Protein AF-A0A1X7VHB7-F1 (afdb_monomer)

Solvent-accessible surface area (backbone atoms only — not comparable to full-atom values): 12755 Å² total; per-residue (Å²): 140,82,90,78,84,86,80,82,77,80,79,81,83,79,81,75,53,71,68,60,52,54,50,51,50,56,49,50,51,41,69,74,68,49,57,82,50,95,79,42,50,54,72,82,49,53,70,67,54,51,54,54,52,24,52,58,45,64,71,40,57,69,51,58,44,46,35,52,52,49,51,54,45,56,76,37,40,55,71,82,67,79,70,95,62,84,94,66,83,86,70,80,76,90,59,88,54,68,51,48,67,56,97,88,39,75,40,50,70,56,40,51,30,62,44,62,75,40,55,73,69,58,48,55,51,51,55,51,42,35,75,76,60,42,84,56,54,82,76,61,94,60,64,97,51,82,59,95,82,56,76,49,73,66,53,51,51,52,51,51,50,47,52,51,54,48,38,69,77,59,27,47,64,64,96,67,89,57,92,91,55,95,68,56,91,85,43,60,45,66,83,67,100,70,55,87,89,80,111

Secondary structure (DSSP, 8-state):
--PPP------------HHHHHHHHHHHHHHHH---STT-GGGGS-HHHHHHHHHHHHHS-HHHHHHHHHHHHHHTB---------SS------S--BPPEETTEE--HHHHHHHTT--HHHHHHHHHHHHHHTTPPPPPTTTTPPPTTPPPHHHHHHHHHHHHHHHHHHPEEPSSPPTT-TT-TT-EEPP-SS-TT--

Mean predicted aligned error: 14.61 Å

Structure (mmCIF, N/CA/C/O backbone):
data_AF-A0A1X7VHB7-F1
#
_entry.id   AF-A0A1X7VHB7-F1
#
loop_
_atom_site.group_PDB
_atom_site.id
_atom_site.type_symbol
_atom_site.label_atom_id
_atom_site.label_alt_id
_atom_site.label_comp_id
_atom_site.label_asym_id
_atom_site.label_entity_id
_atom_site.label_seq_id
_atom_site.pdbx_PDB_ins_code
_atom_site.Cartn_x
_atom_site.Cartn_y
_atom_site.Cartn_z
_atom_site.occupancy
_atom_site.B_iso_or_equiv
_atom_site.auth_seq_id
_atom_site.auth_comp_id
_atom_site.auth_asym_id
_atom_site.auth_atom_id
_atom_site.pdbx_PDB_model_num
ATOM 1 N N . MET A 1 1 ? 13.361 52.511 30.797 1.00 44.22 1 MET A N 1
ATOM 2 C CA . MET A 1 1 ? 13.136 51.380 29.879 1.00 44.22 1 MET A CA 1
ATOM 3 C C . MET A 1 1 ? 14.488 50.801 29.509 1.00 44.22 1 MET A C 1
ATOM 5 O O . MET A 1 1 ? 15.273 51.541 28.930 1.00 44.22 1 MET A O 1
ATOM 9 N N . PRO A 1 2 ? 14.790 49.555 29.888 1.00 44.31 2 PRO A N 1
ATOM 10 C CA . PRO A 1 2 ? 15.766 48.748 29.172 1.00 44.31 2 PRO A CA 1
ATOM 11 C C . PRO A 1 2 ? 15.083 47.536 28.521 1.00 44.31 2 PRO A C 1
ATOM 13 O O . PRO A 1 2 ? 14.239 46.881 29.134 1.00 44.31 2 PRO A O 1
ATOM 16 N N . ASP A 1 3 ? 15.445 47.285 27.266 1.00 42.97 3 ASP A N 1
ATOM 17 C CA . ASP A 1 3 ? 14.932 46.207 26.425 1.00 42.97 3 ASP A CA 1
ATOM 18 C C . ASP A 1 3 ? 15.304 44.823 26.975 1.00 42.97 3 ASP A C 1
ATOM 20 O O . ASP A 1 3 ? 16.462 44.545 27.295 1.00 42.97 3 ASP A O 1
ATOM 24 N N . ALA A 1 4 ? 14.307 43.942 27.069 1.00 40.56 4 ALA A N 1
ATOM 25 C CA . ALA A 1 4 ? 14.496 42.533 27.393 1.00 40.56 4 ALA A CA 1
ATOM 26 C C . ALA A 1 4 ? 14.807 41.740 26.107 1.00 40.56 4 ALA A C 1
ATOM 28 O O . ALA A 1 4 ? 14.111 41.921 25.104 1.00 40.56 4 ALA A O 1
ATOM 29 N N . PRO A 1 5 ? 15.810 40.844 26.103 1.00 41.91 5 PRO A N 1
ATOM 30 C CA . PRO A 1 5 ? 16.146 40.067 24.920 1.00 41.91 5 PRO A CA 1
ATOM 31 C C . PRO A 1 5 ? 15.099 38.972 24.684 1.00 41.91 5 PRO A C 1
ATOM 33 O O . PRO A 1 5 ? 14.760 38.203 25.585 1.00 41.91 5 PRO A O 1
ATOM 36 N N . ALA A 1 6 ? 14.599 38.898 23.451 1.00 43.62 6 ALA A N 1
ATOM 37 C CA . ALA A 1 6 ? 13.697 37.849 23.000 1.00 43.62 6 ALA A CA 1
ATOM 38 C C . ALA A 1 6 ? 14.422 36.493 22.994 1.00 43.62 6 ALA A C 1
ATOM 40 O O . ALA A 1 6 ? 15.363 36.275 22.231 1.00 43.62 6 ALA A O 1
ATOM 41 N N . THR A 1 7 ? 13.975 35.568 23.840 1.00 39.88 7 THR A N 1
ATOM 42 C CA . THR A 1 7 ? 14.394 34.168 23.806 1.00 39.88 7 THR A CA 1
ATOM 43 C C . THR A 1 7 ? 13.624 33.431 22.714 1.00 39.88 7 THR A C 1
ATOM 45 O O . THR A 1 7 ? 12.457 33.073 22.862 1.00 39.88 7 THR A O 1
ATOM 48 N N . SER A 1 8 ? 14.297 33.186 21.594 1.00 40.53 8 SER A N 1
ATOM 49 C CA . SER A 1 8 ? 13.828 32.311 20.520 1.00 40.53 8 SER A CA 1
ATOM 50 C C . SER A 1 8 ? 13.862 30.859 21.001 1.00 40.53 8 SER A C 1
ATOM 52 O O . SER A 1 8 ? 14.893 30.194 20.939 1.00 40.53 8 SER A O 1
ATOM 54 N N . THR A 1 9 ? 12.746 30.348 21.518 1.00 35.84 9 THR A N 1
ATOM 55 C CA . THR A 1 9 ? 12.600 28.916 21.795 1.00 35.84 9 THR A CA 1
ATOM 56 C C . THR A 1 9 ? 12.348 28.186 20.478 1.00 35.84 9 THR A C 1
ATOM 58 O O . THR A 1 9 ? 11.224 28.135 19.982 1.00 35.84 9 THR A O 1
ATOM 61 N N . THR A 1 10 ? 13.401 27.618 19.894 1.00 36.84 10 THR A N 1
ATOM 62 C CA . THR A 1 10 ? 13.282 26.593 18.855 1.00 36.84 10 THR A CA 1
ATOM 63 C C . THR A 1 10 ? 12.663 25.346 19.479 1.00 36.84 10 THR A C 1
ATOM 65 O O . THR A 1 10 ? 13.333 24.577 20.164 1.00 36.84 10 THR A O 1
ATOM 68 N N . HIS A 1 11 ? 11.364 25.159 19.268 1.00 34.72 11 HIS A N 1
ATOM 69 C CA . HIS A 1 11 ? 10.690 23.888 19.500 1.00 34.72 11 HIS A CA 1
ATOM 70 C C . HIS A 1 11 ? 11.119 22.915 18.389 1.00 34.72 11 HIS A C 1
ATOM 72 O O . HIS A 1 11 ? 10.519 22.890 17.318 1.00 34.72 11 HIS A O 1
ATOM 78 N N . SER A 1 12 ? 12.176 22.131 18.619 1.00 42.84 12 SER A N 1
ATOM 79 C CA . SER A 1 12 ? 12.483 20.947 17.808 1.00 42.84 12 SER A CA 1
ATOM 80 C C . SER A 1 12 ? 11.501 19.841 18.195 1.00 42.84 12 SER A C 1
ATOM 82 O O . SER A 1 12 ? 11.731 19.077 19.131 1.00 42.84 12 SER A O 1
ATOM 84 N N . GLY A 1 13 ? 10.340 19.837 17.547 1.00 46.94 13 GLY A N 1
ATOM 85 C CA . GLY A 1 13 ? 9.327 18.797 17.693 1.00 46.94 13 GLY A CA 1
ATOM 86 C C . GLY A 1 13 ? 9.579 17.644 16.731 1.00 46.94 13 GLY A C 1
ATOM 87 O O . GLY A 1 13 ? 8.733 17.398 15.883 1.00 46.94 13 GLY A O 1
ATOM 88 N N . ASP A 1 14 ? 10.715 16.960 16.861 1.00 50.62 14 ASP A N 1
ATOM 89 C CA . ASP A 1 14 ? 11.047 15.784 16.048 1.00 50.62 14 ASP A CA 1
ATOM 90 C C . ASP A 1 14 ? 10.924 14.510 16.889 1.00 50.62 14 ASP A C 1
ATOM 92 O O . ASP A 1 14 ? 11.894 13.793 17.119 1.00 50.62 14 ASP A O 1
ATOM 96 N N . ASP A 1 15 ? 9.716 14.231 17.380 1.00 50.22 15 ASP A N 1
ATOM 97 C CA . ASP A 1 15 ? 9.395 12.903 17.911 1.00 50.22 15 ASP A CA 1
ATOM 98 C C . ASP A 1 15 ? 8.721 12.099 16.791 1.00 50.22 15 ASP A C 1
ATOM 100 O O . ASP A 1 15 ? 7.494 12.049 16.653 1.00 50.22 15 ASP A O 1
ATOM 104 N N . MET A 1 16 ? 9.557 11.569 15.895 1.00 60.25 16 MET A N 1
ATOM 105 C CA . MET A 1 16 ? 9.130 10.717 14.784 1.00 60.25 16 MET A CA 1
ATOM 106 C C . MET A 1 16 ? 8.484 9.443 15.339 1.00 60.25 16 MET A C 1
ATOM 108 O O . MET A 1 16 ? 9.043 8.769 16.207 1.00 60.25 16 MET A O 1
ATOM 112 N N . ARG A 1 17 ? 7.299 9.073 14.838 1.00 74.94 17 ARG A N 1
ATOM 113 C CA . ARG A 1 17 ? 6.594 7.877 15.326 1.00 74.94 17 ARG A CA 1
ATOM 114 C C . ARG A 1 17 ? 7.427 6.631 15.014 1.00 74.94 17 ARG A C 1
ATOM 116 O O . ARG A 1 17 ? 8.063 6.543 13.970 1.00 74.94 17 ARG A O 1
ATOM 123 N N . LYS A 1 18 ? 7.368 5.615 15.882 1.00 74.44 18 LYS A N 1
ATOM 124 C CA . LYS A 1 18 ? 8.126 4.353 15.724 1.00 74.44 18 LYS A CA 1
ATOM 125 C C . LYS A 1 18 ? 7.927 3.672 14.363 1.00 74.44 18 LYS A C 1
ATOM 127 O O . LYS A 1 18 ? 8.853 3.060 13.845 1.00 74.44 18 LYS A O 1
ATOM 132 N N . GLU A 1 19 ? 6.728 3.787 13.799 1.00 71.25 19 GLU A N 1
ATOM 133 C CA . GLU A 1 19 ? 6.391 3.262 12.470 1.00 71.25 19 GLU A CA 1
ATOM 134 C C . GLU A 1 19 ? 7.166 3.983 11.357 1.00 71.25 19 GLU A C 1
ATOM 136 O O . GLU A 1 19 ? 7.653 3.333 10.435 1.00 71.25 19 GLU A O 1
ATOM 141 N N . ASP A 1 20 ? 7.339 5.302 11.484 1.00 76.12 20 ASP A N 1
ATOM 142 C CA . ASP A 1 20 ? 8.068 6.130 10.520 1.00 76.12 20 ASP A CA 1
ATOM 143 C C . ASP A 1 20 ? 9.577 5.787 10.550 1.00 76.12 20 ASP A C 1
ATOM 145 O O . ASP A 1 20 ? 10.219 5.695 9.504 1.00 76.12 20 ASP A O 1
ATOM 149 N N . LEU A 1 21 ? 10.128 5.491 11.736 1.00 80.56 21 LEU A N 1
ATOM 150 C CA . LEU A 1 21 ? 11.521 5.046 11.908 1.00 80.56 21 LEU A CA 1
ATOM 151 C C . LEU A 1 21 ? 11.781 3.661 11.299 1.00 80.56 21 LEU A C 1
ATOM 153 O O . LEU A 1 21 ? 12.774 3.460 10.600 1.00 80.56 21 LEU A O 1
ATOM 157 N N . GLN A 1 22 ? 10.884 2.701 11.547 1.00 83.38 22 GLN A N 1
ATOM 158 C CA . GLN A 1 22 ? 11.008 1.345 11.005 1.00 83.38 22 GLN A CA 1
ATOM 159 C C . GLN A 1 22 ? 10.945 1.343 9.471 1.00 83.38 22 GLN A C 1
ATOM 161 O O . GLN A 1 22 ? 11.658 0.593 8.803 1.00 83.38 22 GLN A O 1
ATOM 166 N N . GLU A 1 23 ? 10.093 2.192 8.908 1.00 81.88 23 GLU A N 1
ATOM 167 C CA . GLU A 1 23 ? 9.954 2.363 7.469 1.00 81.88 23 GLU A CA 1
ATOM 168 C C . GLU A 1 23 ? 11.217 2.961 6.830 1.00 81.88 23 GLU A C 1
ATOM 170 O O . GLU A 1 23 ? 11.671 2.495 5.779 1.00 81.88 23 GLU A O 1
ATOM 175 N N . GLU A 1 24 ? 11.812 3.970 7.468 1.00 84.81 24 GLU A N 1
ATOM 176 C CA . GLU A 1 24 ? 13.063 4.562 7.001 1.00 84.81 24 GLU A CA 1
ATOM 177 C C . GLU A 1 24 ? 14.226 3.563 7.053 1.00 84.81 24 GLU A C 1
ATOM 179 O O . GLU A 1 24 ? 15.030 3.502 6.116 1.00 84.81 24 GLU A O 1
ATOM 184 N N . GLU A 1 25 ? 14.286 2.721 8.084 1.00 88.75 25 GLU A N 1
ATOM 185 C CA . GLU A 1 25 ? 15.272 1.643 8.183 1.00 88.75 25 GLU A CA 1
ATOM 186 C C . GLU A 1 25 ? 15.094 0.605 7.057 1.00 88.75 25 GLU A C 1
ATOM 188 O O . GLU A 1 25 ? 16.059 0.221 6.391 1.00 88.75 25 GLU A O 1
ATOM 193 N N . GLU A 1 26 ? 13.857 0.182 6.785 1.00 87.50 26 GLU A N 1
ATOM 194 C CA . GLU A 1 26 ? 13.522 -0.746 5.695 1.00 87.50 26 GLU A CA 1
ATOM 195 C C . GLU A 1 26 ? 13.894 -0.198 4.310 1.00 87.50 26 GLU A C 1
ATOM 197 O O . GLU A 1 26 ? 14.339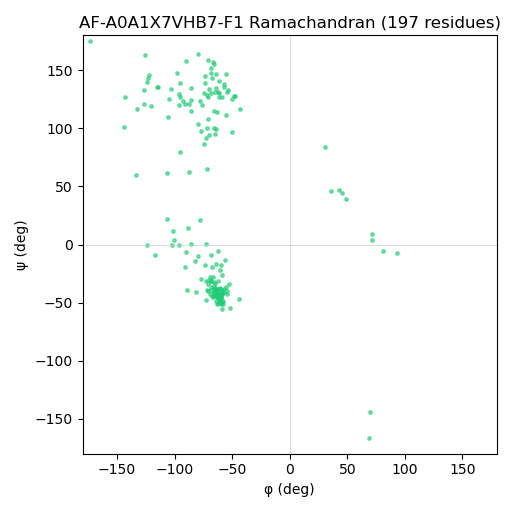 -0.953 3.436 1.00 87.50 26 GLU A O 1
ATOM 202 N N . LEU A 1 27 ? 13.702 1.104 4.088 1.00 90.00 27 LEU A N 1
ATOM 203 C CA . LEU A 1 27 ? 14.107 1.767 2.851 1.00 90.00 27 LEU A CA 1
ATOM 204 C C . LEU A 1 27 ? 15.622 1.914 2.755 1.00 90.00 27 LEU A C 1
ATOM 206 O O . LEU A 1 27 ? 16.173 1.680 1.683 1.00 90.00 27 LEU A O 1
ATOM 210 N N . SER A 1 28 ? 16.296 2.230 3.859 1.00 91.25 28 SER A N 1
ATOM 211 C CA . SER A 1 28 ? 17.757 2.337 3.901 1.00 91.25 28 SER A CA 1
ATOM 212 C C . SER A 1 28 ? 18.410 1.002 3.544 1.00 91.25 28 SER A C 1
ATOM 214 O O . SER A 1 28 ? 19.218 0.943 2.619 1.00 91.25 28 SER A O 1
ATOM 216 N N . LYS A 1 29 ? 17.939 -0.103 4.139 1.00 91.06 29 LYS A N 1
ATOM 217 C CA . LYS A 1 29 ? 18.379 -1.460 3.773 1.00 91.06 29 LYS A CA 1
ATOM 218 C C . LYS A 1 29 ? 18.125 -1.769 2.300 1.00 91.06 29 LYS A C 1
ATOM 220 O O . LYS A 1 29 ? 18.975 -2.371 1.646 1.00 91.06 29 LYS A O 1
ATOM 225 N N . PHE A 1 30 ? 16.974 -1.364 1.761 1.00 92.38 30 PHE A N 1
ATOM 226 C CA . PHE A 1 30 ? 16.664 -1.555 0.343 1.00 92.38 30 PHE A CA 1
ATOM 227 C C . PHE A 1 30 ? 17.591 -0.747 -0.574 1.00 92.38 30 PHE A C 1
ATOM 229 O O . PHE A 1 30 ? 17.968 -1.241 -1.631 1.00 92.38 30 PHE A O 1
ATOM 236 N N . PHE A 1 31 ? 17.987 0.462 -0.181 1.00 93.00 31 PHE A N 1
ATOM 237 C CA . PHE A 1 31 ? 18.925 1.277 -0.949 1.00 93.00 31 PHE A CA 1
ATOM 238 C C . PHE A 1 31 ? 20.354 0.733 -0.918 1.00 93.00 31 PHE A C 1
ATOM 240 O O . PHE A 1 31 ? 21.049 0.836 -1.926 1.00 93.00 31 PHE A O 1
ATOM 247 N N . GLU A 1 32 ? 20.765 0.126 0.194 1.00 91.81 32 GLU A N 1
ATOM 248 C CA . GLU A 1 32 ? 22.079 -0.506 0.350 1.00 91.81 32 GLU A CA 1
ATOM 249 C C . GLU A 1 32 ? 22.197 -1.823 -0.427 1.00 91.81 32 GLU A C 1
ATOM 251 O O . GLU A 1 32 ? 23.168 -2.043 -1.146 1.00 91.81 32 GLU A O 1
ATOM 256 N N . HIS A 1 33 ? 21.204 -2.706 -0.292 1.00 90.31 33 HIS A N 1
ATOM 257 C CA . HIS A 1 33 ? 21.249 -4.062 -0.857 1.00 90.31 33 HIS A CA 1
ATOM 258 C C . HIS A 1 33 ? 20.649 -4.135 -2.265 1.00 90.31 33 HIS A C 1
ATOM 260 O O . HIS A 1 33 ? 20.882 -5.087 -3.014 1.00 90.31 33 HIS A O 1
ATOM 266 N N . GLY A 1 34 ? 19.842 -3.140 -2.621 1.00 91.06 34 GLY A N 1
ATOM 267 C CA . GLY A 1 34 ? 19.116 -3.083 -3.871 1.00 91.06 34 GLY A CA 1
ATOM 268 C C . GLY A 1 34 ? 17.996 -4.111 -3.997 1.00 91.06 34 GLY A C 1
ATOM 269 O O . GLY A 1 34 ? 17.536 -4.748 -3.048 1.00 91.06 34 GLY A O 1
ATOM 270 N N . CYS A 1 35 ? 17.517 -4.260 -5.230 1.00 92.25 35 CYS A N 1
ATOM 271 C CA . CYS A 1 35 ? 16.370 -5.111 -5.550 1.00 92.25 35 CYS A CA 1
ATOM 272 C C . CYS A 1 35 ? 16.721 -6.566 -5.902 1.00 92.25 35 CYS A C 1
ATOM 274 O O . CYS A 1 35 ? 15.812 -7.378 -6.092 1.00 92.25 35 CYS A O 1
ATOM 276 N N . GLY A 1 36 ? 18.014 -6.891 -6.014 1.00 89.94 36 GLY A N 1
ATOM 277 C CA . GLY A 1 36 ? 18.515 -8.243 -6.283 1.00 89.94 36 GLY A CA 1
ATOM 278 C C . GLY A 1 36 ? 18.273 -8.784 -7.699 1.00 89.94 36 GLY A C 1
ATOM 279 O O . GLY A 1 36 ? 18.489 -9.971 -7.928 1.00 89.94 36 GLY A O 1
ATOM 280 N N . CYS A 1 37 ? 17.810 -7.966 -8.655 1.00 92.69 37 CYS A N 1
ATOM 281 C CA . CYS A 1 37 ? 17.738 -8.370 -10.065 1.00 92.69 37 CYS A CA 1
ATOM 282 C C . CYS A 1 37 ? 19.027 -8.015 -10.826 1.00 92.69 37 CYS A C 1
ATOM 284 O O . CYS A 1 37 ? 19.745 -7.101 -10.425 1.00 92.69 37 CYS A O 1
ATOM 286 N N . SER A 1 38 ? 19.287 -8.705 -11.944 1.00 90.25 38 SER A N 1
ATOM 287 C CA . SER A 1 38 ? 20.476 -8.499 -12.794 1.00 90.25 38 SER A CA 1
ATOM 288 C C . SER A 1 38 ? 20.640 -7.055 -13.258 1.00 90.25 38 SER A C 1
ATOM 290 O O . SER A 1 38 ? 21.743 -6.523 -13.269 1.00 90.25 38 SER A O 1
ATOM 292 N N . ASP A 1 39 ? 19.524 -6.421 -13.608 1.00 89.94 39 ASP A N 1
ATOM 293 C CA . ASP A 1 39 ? 19.513 -5.097 -14.236 1.00 89.94 39 ASP A CA 1
ATOM 294 C C . ASP A 1 39 ? 19.552 -3.966 -13.204 1.00 89.94 39 ASP A C 1
ATOM 296 O O . ASP A 1 39 ? 19.452 -2.795 -13.556 1.00 89.94 39 ASP A O 1
ATOM 300 N N . ASN A 1 40 ? 19.601 -4.323 -11.918 1.00 91.00 40 ASN A N 1
ATOM 301 C CA . ASN A 1 40 ? 19.500 -3.410 -10.794 1.00 91.00 40 ASN A CA 1
ATOM 302 C C . ASN A 1 40 ? 18.401 -2.339 -10.962 1.00 91.00 40 ASN A C 1
ATOM 304 O O . ASN A 1 40 ? 18.615 -1.148 -10.747 1.00 91.00 40 ASN A O 1
ATOM 308 N N . CYS A 1 41 ? 17.203 -2.763 -11.375 1.00 94.31 41 CYS A N 1
ATOM 309 C CA . CYS A 1 41 ? 16.176 -1.873 -11.927 1.00 94.31 41 CYS A CA 1
ATOM 310 C C . CYS A 1 41 ? 15.688 -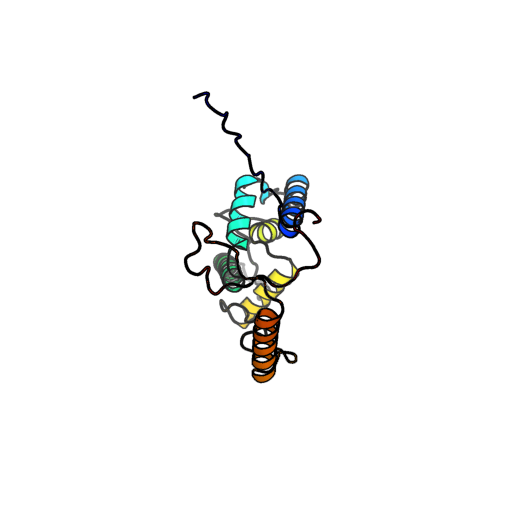0.752 -10.990 1.00 94.31 41 CYS A C 1
ATOM 312 O O . CYS A 1 41 ? 15.087 0.207 -11.465 1.00 94.31 41 CYS A O 1
ATOM 314 N N . TYR A 1 42 ? 15.913 -0.847 -9.673 1.00 92.62 42 TYR A N 1
ATOM 315 C CA . TYR A 1 42 ? 15.567 0.242 -8.752 1.00 92.62 42 TYR A CA 1
ATOM 316 C C . TYR A 1 42 ? 16.460 1.476 -8.948 1.00 92.62 42 TYR A C 1
ATOM 318 O O . TYR A 1 42 ? 15.990 2.587 -8.729 1.00 92.62 42 TYR A O 1
ATOM 326 N N . ALA A 1 43 ? 17.700 1.290 -9.415 1.00 93.94 43 ALA A N 1
ATOM 327 C CA . ALA A 1 43 ? 18.660 2.366 -9.654 1.00 93.94 43 ALA A CA 1
ATOM 328 C C . ALA A 1 43 ? 18.262 3.287 -10.821 1.00 93.94 43 ALA A C 1
ATOM 330 O O . ALA A 1 43 ? 18.856 4.345 -11.002 1.00 93.94 43 ALA A O 1
ATOM 331 N N . LEU A 1 44 ? 17.227 2.918 -11.588 1.00 94.56 44 LEU A N 1
ATOM 332 C CA . LEU A 1 44 ? 16.588 3.804 -12.566 1.00 94.56 44 LEU A CA 1
ATOM 333 C C . LEU A 1 44 ? 15.919 5.021 -11.908 1.00 94.56 44 LEU A C 1
ATOM 335 O O . LEU A 1 44 ? 15.603 5.990 -12.593 1.00 94.56 44 LEU A O 1
ATOM 339 N N . PHE A 1 45 ? 15.691 4.978 -10.594 1.00 95.25 45 PHE A N 1
ATOM 340 C CA . PHE A 1 45 ? 15.017 6.026 -9.842 1.00 95.25 45 PHE A CA 1
ATOM 341 C C . PHE A 1 45 ? 15.907 6.540 -8.709 1.00 95.25 45 PHE A C 1
ATOM 343 O O . PHE A 1 45 ? 16.601 5.769 -8.046 1.00 95.25 45 PHE A O 1
ATOM 350 N N . SER A 1 46 ? 15.860 7.847 -8.440 1.00 95.19 46 SER A N 1
ATOM 351 C CA . SER A 1 46 ? 16.595 8.421 -7.312 1.00 95.19 46 SER A CA 1
ATOM 352 C C . SER A 1 46 ? 16.002 7.972 -5.972 1.00 95.19 46 SER A C 1
ATOM 354 O O . SER A 1 46 ? 14.797 7.737 -5.849 1.00 95.19 46 SER A O 1
ATOM 356 N N . HIS A 1 47 ? 16.834 7.913 -4.927 1.00 94.62 47 HIS A N 1
ATOM 357 C CA . HIS A 1 47 ? 16.363 7.584 -3.575 1.00 94.62 47 HIS A CA 1
ATOM 358 C C . HIS A 1 47 ? 15.297 8.577 -3.092 1.00 94.62 47 HIS A C 1
ATOM 360 O O . HIS A 1 47 ? 14.309 8.169 -2.485 1.00 94.62 47 HIS A O 1
ATOM 366 N N . SER A 1 48 ? 15.463 9.869 -3.406 1.00 94.06 48 SER A N 1
ATOM 367 C CA . SER A 1 48 ? 14.475 10.905 -3.089 1.00 94.06 48 SER A CA 1
ATOM 368 C C . SER A 1 48 ? 13.137 10.640 -3.772 1.00 94.06 48 SER A C 1
ATOM 370 O O . SER A 1 48 ? 12.107 10.670 -3.107 1.00 94.06 48 SER A O 1
ATOM 372 N N . TYR A 1 49 ? 13.146 10.292 -5.062 1.00 95.81 49 TYR A N 1
ATOM 373 C CA . TYR A 1 49 ? 11.931 9.951 -5.794 1.00 95.81 49 TYR A CA 1
ATOM 374 C C . TYR A 1 49 ? 11.225 8.738 -5.184 1.00 95.81 49 TYR A C 1
ATOM 376 O O . TYR A 1 49 ? 10.017 8.782 -4.969 1.00 95.81 49 TYR A O 1
ATOM 384 N N . ILE A 1 50 ? 11.971 7.671 -4.876 1.00 94.50 50 ILE A N 1
ATOM 385 C CA . ILE A 1 50 ? 11.405 6.460 -4.267 1.00 94.50 50 ILE A CA 1
ATOM 386 C C . ILE A 1 50 ? 10.756 6.796 -2.920 1.00 94.50 50 ILE A C 1
ATOM 388 O O . ILE A 1 50 ? 9.631 6.363 -2.679 1.00 94.50 50 ILE A O 1
ATOM 392 N N . LYS A 1 51 ? 11.432 7.585 -2.068 1.00 93.25 51 LYS A N 1
ATOM 393 C CA . LYS A 1 51 ? 10.887 8.036 -0.778 1.00 93.25 51 LYS A CA 1
ATOM 394 C C . LYS A 1 51 ? 9.586 8.821 -0.978 1.00 93.25 51 LYS A C 1
ATOM 396 O O . LYS A 1 51 ? 8.561 8.428 -0.432 1.00 93.25 51 LYS A O 1
ATOM 401 N N . THR A 1 52 ? 9.601 9.874 -1.799 1.00 94.62 52 THR A N 1
ATOM 402 C CA . THR A 1 52 ? 8.424 10.725 -2.042 1.00 94.62 52 THR A CA 1
ATOM 403 C C . THR A 1 52 ? 7.256 9.934 -2.623 1.00 94.62 52 THR A C 1
ATOM 405 O O . THR A 1 52 ? 6.171 9.946 -2.052 1.00 94.62 52 THR A O 1
ATOM 408 N N . TYR A 1 53 ? 7.487 9.170 -3.695 1.00 95.19 53 TYR A N 1
ATOM 409 C CA . TYR A 1 53 ? 6.440 8.368 -4.327 1.00 95.19 53 TYR A CA 1
ATOM 410 C C . TYR A 1 53 ? 5.815 7.374 -3.345 1.00 95.19 53 TYR A C 1
ATOM 412 O O . TYR A 1 53 ? 4.601 7.180 -3.318 1.00 95.19 53 TYR A O 1
ATOM 420 N N . ARG A 1 54 ? 6.640 6.735 -2.513 1.00 93.81 54 ARG A N 1
ATOM 421 C CA . ARG A 1 54 ? 6.153 5.768 -1.535 1.00 93.81 54 ARG A CA 1
ATOM 422 C C . ARG A 1 54 ? 5.323 6.430 -0.434 1.00 93.81 54 ARG A C 1
ATOM 424 O O . ARG A 1 54 ? 4.294 5.862 -0.069 1.00 93.81 54 ARG A O 1
ATOM 431 N N . PHE A 1 55 ? 5.709 7.618 0.035 1.00 92.50 55 PHE A N 1
ATOM 432 C CA . PHE A 1 55 ? 4.890 8.401 0.965 1.00 92.50 55 PHE A CA 1
ATOM 433 C C . PHE A 1 55 ? 3.537 8.769 0.355 1.00 92.50 55 PHE A C 1
ATOM 435 O O . PHE A 1 55 ? 2.511 8.574 1.006 1.00 92.50 55 PHE A O 1
ATOM 442 N N . ASP A 1 56 ? 3.513 9.197 -0.910 1.00 94.19 56 ASP A N 1
ATOM 443 C CA . ASP A 1 56 ? 2.264 9.494 -1.619 1.00 94.19 56 ASP A CA 1
ATOM 444 C C . ASP A 1 56 ? 1.356 8.258 -1.679 1.00 94.19 56 ASP A C 1
ATOM 446 O O . ASP A 1 56 ? 0.155 8.339 -1.419 1.00 94.19 56 ASP A O 1
ATOM 450 N N . ILE A 1 57 ? 1.930 7.084 -1.959 1.00 94.44 57 ILE A N 1
ATOM 451 C CA . ILE A 1 57 ? 1.200 5.812 -1.974 1.00 94.44 57 ILE A CA 1
ATOM 452 C C . ILE A 1 57 ? 0.674 5.432 -0.582 1.00 94.44 57 ILE A C 1
ATOM 454 O O . ILE A 1 57 ? -0.443 4.927 -0.471 1.00 94.44 57 ILE A O 1
ATOM 458 N N . GLN A 1 58 ? 1.453 5.642 0.478 1.00 92.00 58 GLN A N 1
ATOM 459 C CA . GLN A 1 58 ? 1.037 5.341 1.853 1.00 92.00 58 GLN A CA 1
ATOM 460 C C . GLN A 1 58 ? -0.037 6.292 2.371 1.00 92.00 58 GLN A C 1
ATOM 462 O O . GLN A 1 58 ? -0.879 5.877 3.167 1.00 92.00 58 GLN A O 1
ATOM 467 N N . ALA A 1 59 ? -0.039 7.538 1.898 1.00 92.56 59 ALA A N 1
ATOM 468 C CA . ALA A 1 59 ? -1.079 8.509 2.206 1.00 92.56 59 ALA A CA 1
ATOM 469 C C . ALA A 1 59 ? -2.437 8.135 1.581 1.00 92.56 59 ALA A C 1
ATOM 471 O O . ALA A 1 59 ? -3.481 8.604 2.041 1.00 92.56 59 ALA A O 1
ATOM 472 N N . MET A 1 60 ? -2.458 7.274 0.555 1.00 93.25 60 MET A N 1
ATOM 473 C CA . MET A 1 60 ? -3.704 6.802 -0.045 1.00 93.25 60 MET A CA 1
ATOM 474 C C . MET A 1 60 ? -4.497 5.918 0.918 1.00 93.25 60 MET A C 1
ATOM 476 O O . MET A 1 60 ? -3.967 5.047 1.612 1.00 93.25 60 MET A O 1
ATOM 480 N N . ALA A 1 61 ? -5.825 6.045 0.868 1.00 92.00 61 ALA A N 1
ATOM 481 C CA . ALA A 1 61 ? -6.696 5.059 1.488 1.00 92.00 61 ALA A CA 1
ATOM 482 C C . ALA A 1 61 ? -6.401 3.664 0.905 1.00 92.00 61 ALA A C 1
ATOM 484 O O . ALA A 1 61 ? -6.307 3.493 -0.312 1.00 92.00 61 ALA A O 1
ATOM 485 N N . LYS A 1 62 ? -6.318 2.643 1.768 1.00 90.88 62 LYS A N 1
ATOM 486 C CA . LYS A 1 62 ? -6.037 1.249 1.374 1.00 90.88 62 LYS A CA 1
ATOM 487 C C . LYS A 1 62 ? -6.808 0.762 0.131 1.00 90.88 62 LYS A C 1
ATOM 489 O O . LYS A 1 62 ? -6.151 0.200 -0.743 1.00 90.88 62 LYS A O 1
ATOM 494 N N . PRO A 1 63 ? -8.137 0.965 -0.013 1.00 92.44 63 PRO A N 1
ATOM 495 C CA . PRO A 1 63 ? -8.850 0.532 -1.220 1.00 92.44 63 PRO A CA 1
ATOM 496 C C . PRO A 1 63 ? -8.399 1.266 -2.493 1.00 92.44 63 PRO A C 1
ATOM 498 O O . PRO A 1 63 ? -8.335 0.651 -3.552 1.00 92.44 63 PRO A O 1
ATOM 501 N N . VAL A 1 64 ? -8.029 2.547 -2.397 1.00 94.12 64 VAL A N 1
ATOM 502 C CA . VAL A 1 64 ? -7.518 3.337 -3.532 1.00 94.12 64 VAL A CA 1
ATOM 503 C C . VAL A 1 64 ? -6.154 2.811 -3.974 1.00 94.12 64 VAL A C 1
ATOM 505 O O . VAL A 1 64 ? -5.934 2.586 -5.161 1.00 94.12 64 VAL A O 1
ATOM 508 N N . GLN A 1 65 ? -5.269 2.521 -3.019 1.00 94.50 65 GLN A N 1
ATOM 509 C CA . GLN A 1 65 ? -3.973 1.902 -3.297 1.00 94.50 65 GLN A CA 1
ATOM 510 C C . GLN A 1 65 ? -4.126 0.540 -3.996 1.00 94.50 65 GLN A C 1
ATOM 512 O O . GLN A 1 65 ? -3.375 0.228 -4.919 1.00 94.50 65 GLN A O 1
ATOM 517 N N . GLU A 1 66 ? -5.098 -0.281 -3.584 1.00 94.44 66 GLU A N 1
ATOM 518 C CA . GLU A 1 66 ? -5.374 -1.561 -4.249 1.00 94.44 66 GLU A CA 1
ATOM 519 C C . GLU A 1 66 ? -5.851 -1.367 -5.686 1.00 94.44 66 GLU A C 1
ATOM 521 O O . GLU A 1 66 ? -5.348 -2.046 -6.578 1.00 94.44 66 GLU A O 1
ATOM 526 N N . ILE A 1 67 ? -6.758 -0.417 -5.930 1.00 95.06 67 ILE A N 1
ATO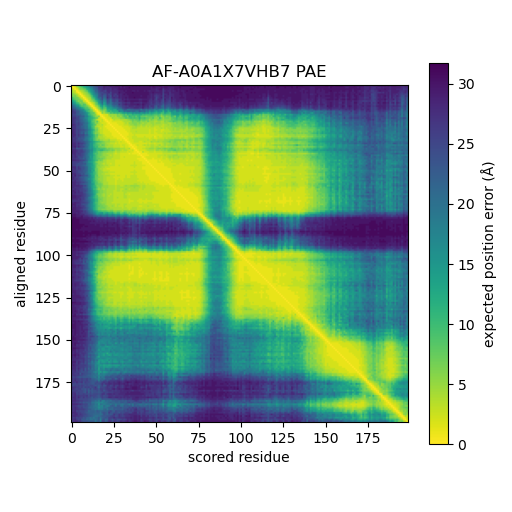M 527 C CA . ILE A 1 67 ? -7.214 -0.079 -7.285 1.00 95.06 67 ILE A CA 1
ATOM 528 C C . ILE A 1 67 ? -6.045 0.399 -8.147 1.00 95.06 67 ILE A C 1
ATOM 530 O O . ILE A 1 67 ? -5.942 -0.032 -9.294 1.00 95.06 67 ILE A O 1
ATOM 534 N N . ALA A 1 68 ? -5.145 1.229 -7.614 1.00 94.38 68 ALA A N 1
ATOM 535 C CA . ALA A 1 68 ? -3.971 1.708 -8.341 1.00 94.38 68 ALA A CA 1
ATOM 536 C C . ALA A 1 68 ? -3.057 0.544 -8.759 1.00 94.38 68 ALA A C 1
ATOM 538 O O . ALA A 1 68 ? -2.716 0.418 -9.935 1.00 94.38 68 ALA A O 1
ATOM 539 N N . ILE A 1 69 ? -2.746 -0.364 -7.823 1.00 94.69 69 ILE A N 1
ATOM 540 C CA . ILE A 1 69 ? -1.962 -1.574 -8.109 1.00 94.69 69 ILE A CA 1
ATOM 541 C C . ILE A 1 69 ? -2.672 -2.429 -9.164 1.00 94.69 69 ILE A C 1
ATOM 543 O O . ILE A 1 69 ? -2.054 -2.807 -10.155 1.00 94.69 69 ILE A O 1
ATOM 547 N N . MET A 1 70 ? -3.965 -2.721 -8.994 1.00 94.44 70 MET A N 1
ATOM 548 C CA . MET A 1 70 ? -4.723 -3.538 -9.949 1.00 94.44 70 MET A CA 1
ATOM 549 C C . MET A 1 70 ? -4.761 -2.903 -11.342 1.00 94.44 70 MET A C 1
ATOM 551 O O . MET A 1 70 ? -4.540 -3.600 -12.326 1.00 94.44 70 MET A O 1
ATOM 555 N N . SER A 1 71 ? -4.979 -1.591 -11.427 1.00 93.06 71 SER A N 1
ATOM 556 C CA . SER A 1 71 ? -5.027 -0.843 -12.689 1.00 93.06 71 SER A CA 1
ATOM 557 C C . SER A 1 71 ? -3.690 -0.889 -13.423 1.00 93.06 71 SER A C 1
ATOM 559 O O . SER A 1 71 ? -3.647 -1.164 -14.619 1.00 93.06 71 SER A O 1
ATOM 561 N N . GLN A 1 72 ? -2.584 -0.694 -12.704 1.00 92.38 72 GLN A N 1
ATOM 562 C CA . GLN A 1 72 ? -1.243 -0.756 -13.282 1.00 92.38 72 GLN A CA 1
ATOM 563 C C . GLN A 1 72 ? -0.904 -2.170 -13.760 1.00 92.38 72 GLN A C 1
ATOM 565 O O . GLN A 1 72 ? -0.380 -2.344 -14.856 1.00 92.38 72 GLN A O 1
ATOM 570 N N . MET A 1 73 ? -1.282 -3.188 -12.985 1.00 91.31 73 MET A N 1
ATOM 571 C CA . MET A 1 73 ? -1.125 -4.589 -13.373 1.00 91.31 73 MET A CA 1
ATOM 572 C C . MET A 1 73 ? -2.006 -4.955 -14.574 1.00 91.31 73 MET A C 1
ATOM 574 O O . MET A 1 73 ? -1.575 -5.721 -15.433 1.00 91.31 73 MET A O 1
ATOM 578 N N . ALA A 1 74 ? -3.221 -4.412 -14.666 1.00 89.56 74 ALA A N 1
ATOM 579 C CA . ALA A 1 74 ? -4.121 -4.606 -15.799 1.00 89.56 74 ALA A CA 1
ATOM 580 C C . ALA A 1 74 ? -3.559 -3.970 -17.079 1.00 89.56 74 ALA A C 1
ATOM 582 O O . ALA A 1 74 ? -3.539 -4.620 -18.120 1.00 89.56 74 ALA A O 1
ATOM 583 N N . ALA A 1 75 ? -3.021 -2.749 -16.989 1.00 88.12 75 ALA A N 1
ATOM 584 C CA . ALA A 1 75 ? -2.420 -2.039 -18.119 1.00 88.12 75 ALA A CA 1
ATOM 585 C C . ALA A 1 75 ? -1.199 -2.766 -18.706 1.00 88.12 75 ALA A C 1
ATOM 587 O O . ALA A 1 75 ? -0.936 -2.691 -19.904 1.00 88.12 75 ALA A O 1
ATOM 588 N N . THR A 1 76 ? -0.455 -3.494 -17.872 1.00 84.00 76 THR A N 1
ATOM 589 C CA . THR A 1 76 ? 0.739 -4.245 -18.285 1.00 84.00 76 THR A CA 1
ATOM 590 C C . THR A 1 76 ? 0.482 -5.737 -18.468 1.00 84.00 76 THR A C 1
ATOM 592 O O . THR A 1 76 ? 1.405 -6.509 -18.757 1.00 84.00 76 THR A O 1
ATOM 595 N N . SER A 1 77 ? -0.774 -6.161 -18.311 1.00 75.19 77 SER A N 1
ATOM 596 C CA . SER A 1 77 ? -1.198 -7.520 -18.606 1.00 75.19 77 SER A CA 1
ATOM 597 C C . SER A 1 77 ? -1.189 -7.715 -20.111 1.00 75.19 77 SER A C 1
ATOM 599 O O . SER A 1 77 ? -2.066 -7.236 -20.825 1.00 75.19 77 SER A O 1
ATOM 601 N N . THR A 1 78 ? -0.227 -8.482 -20.613 1.00 61.16 78 THR A N 1
ATOM 602 C CA . THR A 1 78 ? -0.382 -9.066 -21.941 1.00 61.16 78 THR A CA 1
ATOM 603 C C . THR A 1 78 ? -1.438 -10.160 -21.808 1.00 61.16 78 THR A C 1
ATOM 605 O O . THR A 1 78 ? -1.149 -11.247 -21.300 1.00 61.16 78 THR A O 1
ATOM 608 N N . MET A 1 79 ? -2.682 -9.870 -22.212 1.00 50.72 79 MET A N 1
ATOM 609 C CA . MET A 1 79 ? -3.652 -10.924 -22.530 1.00 50.72 79 MET A CA 1
ATOM 610 C C . MET A 1 79 ? -2.926 -11.907 -23.435 1.00 50.72 79 MET A C 1
ATOM 612 O O . MET A 1 79 ? -2.262 -11.463 -24.369 1.00 50.72 79 MET A O 1
ATOM 616 N N . GLY A 1 80 ? -2.953 -13.198 -23.098 1.00 46.78 80 GLY A N 1
ATOM 617 C CA . GLY A 1 80 ? -2.217 -14.224 -23.824 1.00 46.78 80 GLY A CA 1
ATOM 618 C C . GLY A 1 80 ? -2.497 -14.111 -25.316 1.00 46.78 80 GLY A C 1
ATOM 619 O O . GLY A 1 80 ? -3.513 -14.604 -25.790 1.00 46.78 80 GLY A O 1
ATOM 620 N N . GLY A 1 81 ? -1.605 -13.434 -26.041 1.00 40.62 81 GLY A N 1
ATOM 621 C CA . GLY A 1 81 ? -1.647 -13.406 -27.485 1.00 40.62 81 GLY A CA 1
ATOM 622 C C . GLY A 1 81 ? -1.546 -14.852 -27.930 1.00 40.62 81 GLY A C 1
ATOM 623 O O . GLY A 1 81 ? -0.643 -15.573 -27.484 1.00 40.62 81 GLY A O 1
ATOM 624 N N . LEU A 1 82 ? -2.493 -15.280 -28.764 1.00 41.53 82 LEU A N 1
ATOM 625 C CA . LEU A 1 82 ? -2.328 -16.474 -29.579 1.00 41.53 82 LEU A CA 1
ATOM 626 C C . LEU A 1 82 ? -0.912 -16.405 -30.146 1.00 41.53 82 LEU A C 1
ATOM 628 O O . LEU A 1 82 ? -0.555 -15.442 -30.824 1.00 41.53 82 LEU A O 1
ATOM 632 N N . SER A 1 83 ? -0.065 -17.361 -29.771 1.00 43.22 83 SER A N 1
ATOM 633 C CA . SER A 1 83 ? 1.292 -17.384 -30.297 1.00 43.22 83 SER A CA 1
ATOM 634 C C . SER A 1 83 ? 1.175 -17.586 -31.802 1.00 43.22 83 SER A C 1
ATOM 636 O O . SER A 1 83 ? 0.734 -18.644 -32.244 1.00 43.22 83 SER A O 1
ATOM 638 N N . THR A 1 84 ? 1.570 -16.593 -32.595 1.00 45.75 84 THR A N 1
ATOM 639 C CA . THR A 1 84 ? 1.820 -16.744 -34.033 1.00 45.75 84 THR A CA 1
ATOM 640 C C . THR A 1 84 ? 3.109 -17.551 -34.207 1.00 45.75 84 THR A C 1
ATOM 642 O O . THR A 1 84 ? 4.147 -17.039 -34.610 1.00 45.75 84 THR A O 1
ATOM 645 N N . GLY A 1 85 ? 3.073 -18.806 -33.766 1.00 48.12 85 GLY A N 1
ATOM 646 C CA . GLY A 1 85 ? 4.172 -19.757 -33.807 1.00 48.12 85 GLY A CA 1
ATOM 647 C C . GLY A 1 85 ? 3.646 -21.073 -34.356 1.00 48.12 85 GLY A C 1
ATOM 648 O O . GLY A 1 85 ? 2.746 -21.679 -33.773 1.00 48.12 85 GLY A O 1
ATOM 649 N N . ASN A 1 86 ? 4.185 -21.463 -35.509 1.00 51.91 86 ASN A N 1
ATOM 650 C CA . ASN A 1 86 ? 3.740 -22.576 -36.341 1.00 51.91 86 ASN A CA 1
ATOM 651 C C . ASN A 1 86 ? 3.520 -23.897 -35.570 1.00 51.91 86 ASN A C 1
ATOM 653 O O . ASN A 1 86 ? 4.407 -24.392 -34.881 1.00 51.91 86 ASN A O 1
ATOM 657 N N . HIS A 1 87 ? 2.329 -24.479 -35.754 1.00 52.28 87 HIS A N 1
ATOM 658 C CA . HIS A 1 87 ? 2.002 -25.915 -35.778 1.00 52.28 87 HIS A CA 1
ATOM 659 C C . HIS A 1 87 ? 2.740 -26.904 -34.847 1.00 52.28 87 HIS A C 1
ATOM 661 O O . HIS A 1 87 ? 3.054 -28.024 -35.252 1.00 52.28 87 HIS A O 1
ATOM 667 N N . ARG A 1 88 ? 2.913 -26.603 -33.555 1.00 53.94 88 ARG A N 1
ATOM 668 C CA . ARG A 1 88 ? 3.195 -27.667 -32.572 1.00 53.94 88 ARG A CA 1
ATOM 669 C C . ARG A 1 88 ? 2.530 -27.372 -31.233 1.00 53.94 88 ARG A C 1
ATOM 671 O O . ARG A 1 88 ? 3.016 -26.540 -30.483 1.00 53.94 88 ARG A O 1
ATOM 678 N N . ARG A 1 89 ? 1.395 -28.047 -30.983 1.00 51.72 89 ARG A N 1
ATOM 679 C CA . ARG A 1 89 ? 0.594 -28.047 -29.738 1.00 51.72 89 ARG A CA 1
ATOM 680 C C . ARG A 1 89 ? 0.669 -26.723 -28.966 1.00 51.72 89 ARG A C 1
ATOM 682 O O . ARG A 1 89 ? 1.435 -26.588 -28.015 1.00 51.72 89 ARG A O 1
ATOM 689 N N . GLN A 1 90 ? -0.159 -25.763 -29.369 1.00 50.47 90 GLN A N 1
ATOM 690 C CA . GLN A 1 90 ? -0.411 -24.579 -28.556 1.00 50.47 90 GLN A CA 1
ATOM 691 C C . GLN A 1 90 ? -1.091 -25.022 -27.254 1.00 50.47 90 GLN A C 1
ATOM 693 O O . GLN A 1 90 ? -2.286 -25.289 -27.224 1.00 50.47 90 GLN A O 1
ATOM 698 N N . ASN A 1 91 ? -0.320 -25.145 -26.175 1.00 50.28 91 ASN A N 1
ATOM 699 C CA . ASN A 1 91 ? -0.900 -25.171 -24.842 1.00 50.28 91 ASN A CA 1
ATOM 700 C C . ASN A 1 91 ? -1.373 -23.752 -24.531 1.00 50.28 91 ASN A C 1
ATOM 702 O O . ASN A 1 91 ? -0.582 -22.810 -24.635 1.00 50.28 91 ASN A O 1
ATOM 706 N N . GLU A 1 92 ? -2.629 -23.593 -24.114 1.00 47.34 92 GLU A N 1
ATOM 707 C CA . GLU A 1 92 ? -3.074 -22.342 -23.505 1.00 47.34 92 GLU A CA 1
ATOM 708 C C . GLU A 1 92 ? -2.089 -21.966 -22.394 1.00 47.34 92 GLU A C 1
ATOM 710 O O . GLU A 1 92 ? -1.802 -22.761 -21.488 1.00 47.34 92 GLU A O 1
ATOM 715 N N . ARG A 1 93 ? -1.527 -20.754 -22.457 1.00 50.91 93 ARG A N 1
ATOM 716 C CA . ARG A 1 93 ? -0.717 -20.230 -21.356 1.00 50.91 93 ARG A CA 1
ATOM 717 C C . ARG A 1 93 ? -1.636 -20.045 -20.150 1.00 50.91 93 ARG A C 1
ATOM 719 O O . ARG A 1 93 ? -2.248 -19.001 -19.980 1.00 50.91 93 ARG A O 1
ATOM 726 N N . LYS A 1 94 ? -1.671 -21.047 -19.266 1.00 50.25 94 LYS A N 1
ATOM 727 C CA . LYS A 1 94 ? -2.473 -21.063 -18.026 1.00 50.25 94 LYS A CA 1
ATOM 728 C C . LYS A 1 94 ? -2.108 -19.966 -17.012 1.00 50.25 94 LYS A C 1
ATOM 730 O O . LYS A 1 94 ? -2.737 -19.870 -15.963 1.00 50.25 94 LYS A O 1
ATOM 735 N N . ARG A 1 95 ? -1.062 -19.169 -17.258 1.00 53.88 95 ARG A N 1
ATOM 736 C CA . ARG A 1 95 ? -0.623 -18.092 -16.363 1.00 53.88 95 ARG A CA 1
ATOM 737 C C . ARG A 1 95 ? -0.673 -16.758 -17.091 1.00 53.88 95 ARG A C 1
ATOM 739 O O . ARG A 1 95 ? 0.069 -16.554 -18.047 1.00 53.88 95 ARG A O 1
ATOM 746 N N . HIS A 1 96 ? -1.482 -15.840 -16.562 1.00 56.53 96 HIS A N 1
ATOM 747 C CA . HIS A 1 96 ? -1.336 -14.413 -16.827 1.00 56.53 96 HIS A CA 1
ATOM 748 C C . HIS A 1 96 ? 0.090 -14.004 -16.451 1.00 56.53 96 HIS A C 1
ATOM 750 O O . HIS A 1 96 ? 0.471 -14.059 -15.278 1.00 56.53 96 HIS A O 1
ATOM 756 N N . PHE A 1 97 ? 0.891 -13.667 -17.458 1.00 64.69 97 PHE A N 1
ATOM 757 C CA . PHE A 1 97 ? 2.203 -13.084 -17.252 1.00 64.69 97 PHE A CA 1
ATOM 758 C C . PHE A 1 97 ? 2.012 -11.580 -17.100 1.00 64.69 97 PHE A C 1
ATOM 760 O O . PHE A 1 97 ? 1.571 -10.909 -18.031 1.00 64.69 97 PHE A O 1
ATOM 767 N N . PHE A 1 98 ? 2.313 -11.069 -15.912 1.00 72.69 98 PHE A N 1
ATOM 768 C CA . PHE A 1 98 ? 2.306 -9.639 -15.669 1.00 72.69 98 PHE A CA 1
ATOM 769 C C . PHE A 1 98 ? 3.721 -9.106 -15.813 1.00 72.69 98 PHE A C 1
ATOM 771 O O . PHE A 1 98 ? 4.648 -9.627 -15.189 1.00 72.69 98 PHE A O 1
ATOM 778 N N . MET A 1 99 ? 3.872 -8.051 -16.603 1.00 85.62 99 MET A N 1
ATOM 779 C CA . MET A 1 99 ? 5.110 -7.291 -16.642 1.00 85.62 99 MET A CA 1
ATOM 780 C C . MET A 1 99 ? 5.010 -6.157 -15.624 1.00 85.62 99 MET A C 1
ATOM 782 O O . MET A 1 99 ? 4.095 -5.342 -15.696 1.00 85.62 99 MET A O 1
ATOM 786 N N . PHE A 1 100 ? 5.915 -6.099 -14.650 1.00 92.25 100 PHE A N 1
ATOM 787 C CA . PHE A 1 100 ? 5.929 -4.974 -13.716 1.00 92.25 100 PHE A CA 1
ATOM 788 C C . PHE A 1 100 ? 6.546 -3.769 -14.422 1.00 92.25 100 PHE A C 1
ATOM 790 O O . PHE A 1 100 ? 7.689 -3.830 -14.875 1.00 92.25 100 PHE A O 1
ATOM 797 N N . MET A 1 101 ? 5.774 -2.693 -14.533 1.00 93.31 101 MET A N 1
ATOM 798 C CA . MET A 1 101 ? 6.216 -1.438 -15.131 1.00 93.31 101 MET A CA 1
ATOM 799 C C . MET A 1 101 ? 6.056 -0.317 -14.120 1.00 93.31 101 MET A C 1
ATOM 801 O O . MET A 1 101 ? 5.080 -0.324 -13.376 1.00 93.31 101 MET A O 1
ATOM 805 N N . HIS A 1 102 ? 6.951 0.663 -14.137 1.00 94.00 102 HIS A N 1
ATOM 806 C CA . HIS A 1 102 ? 6.808 1.923 -13.409 1.00 94.00 102 HIS A CA 1
ATOM 807 C C . HIS A 1 102 ? 7.380 3.058 -14.251 1.00 94.00 102 HIS A C 1
ATOM 809 O O . HIS A 1 102 ? 8.504 2.940 -14.731 1.00 94.00 102 HIS A O 1
ATOM 815 N N . GLN A 1 103 ? 6.602 4.121 -14.476 1.00 91.38 103 GLN A N 1
ATOM 816 C CA . GLN A 1 103 ? 7.003 5.264 -15.317 1.00 91.38 103 GLN A CA 1
ATOM 817 C C . GLN A 1 103 ? 7.577 4.853 -16.692 1.00 91.38 103 GLN A C 1
ATOM 819 O O . GLN A 1 103 ? 8.561 5.408 -17.162 1.00 91.38 103 GLN A O 1
ATOM 824 N N . GLY A 1 104 ? 7.004 3.823 -17.326 1.00 89.75 104 GLY A N 1
ATOM 825 C CA . GLY A 1 104 ? 7.475 3.314 -18.624 1.00 89.75 104 GLY A CA 1
ATOM 826 C C . GLY A 1 104 ? 8.688 2.373 -18.570 1.00 89.75 104 GLY A C 1
ATOM 827 O O . GLY A 1 104 ? 9.013 1.755 -19.583 1.00 89.75 104 GLY A O 1
ATOM 828 N N . HIS A 1 105 ? 9.307 2.169 -17.407 1.00 92.56 105 HIS A N 1
ATOM 829 C CA . HIS A 1 105 ? 10.418 1.233 -17.233 1.00 92.56 105 HIS A CA 1
ATOM 830 C C . HIS A 1 105 ? 9.947 -0.134 -16.740 1.00 92.56 105 HIS A C 1
ATOM 832 O O . HIS A 1 105 ? 9.111 -0.226 -15.841 1.00 92.56 105 HIS A O 1
ATOM 838 N N . LYS A 1 106 ? 10.529 -1.205 -17.292 1.00 92.94 106 LYS A N 1
ATOM 839 C CA . LYS A 1 106 ? 10.377 -2.565 -16.760 1.00 92.94 106 LYS A CA 1
ATOM 840 C C . LYS A 1 106 ? 11.140 -2.670 -15.449 1.00 92.94 106 LYS A C 1
ATOM 842 O O . LYS A 1 106 ? 12.329 -2.373 -15.401 1.00 92.94 106 LYS A O 1
ATOM 847 N N . ILE A 1 107 ? 10.462 -3.124 -14.406 1.00 95.12 107 ILE A N 1
ATOM 848 C CA . ILE A 1 107 ? 11.058 -3.323 -13.088 1.00 95.12 107 ILE A CA 1
ATOM 849 C C . ILE A 1 107 ? 10.824 -4.751 -12.606 1.00 95.12 107 ILE A C 1
ATOM 851 O O . ILE A 1 107 ? 9.980 -5.480 -13.123 1.00 95.12 107 ILE A O 1
ATOM 855 N N . CYS A 1 108 ? 11.590 -5.186 -11.611 1.00 94.00 108 CYS A N 1
ATOM 856 C CA . CYS A 1 108 ? 11.366 -6.473 -10.975 1.00 94.00 108 CYS A CA 1
ATOM 857 C C . CYS A 1 108 ? 10.217 -6.376 -9.959 1.00 94.00 108 CYS A C 1
ATOM 859 O O . CYS A 1 108 ? 9.838 -5.296 -9.493 1.00 94.00 108 CYS A O 1
ATOM 861 N N . ARG A 1 109 ? 9.684 -7.535 -9.556 1.00 93.25 109 ARG A N 1
ATOM 862 C CA . ARG A 1 109 ? 8.624 -7.608 -8.542 1.00 93.25 109 ARG A CA 1
ATOM 863 C C . ARG A 1 109 ? 9.035 -6.950 -7.222 1.00 93.25 109 ARG A C 1
ATOM 865 O O . ARG A 1 109 ? 8.200 -6.325 -6.584 1.00 93.25 109 ARG A O 1
ATOM 872 N N . VAL A 1 110 ? 10.294 -7.099 -6.804 1.00 94.19 110 VAL A N 1
ATOM 873 C CA . VAL A 1 110 ? 10.790 -6.553 -5.528 1.00 94.19 110 VAL A CA 1
ATOM 874 C C . VAL A 1 110 ? 10.698 -5.028 -5.532 1.00 94.19 110 VAL A C 1
ATOM 876 O O . VAL A 1 110 ? 10.078 -4.459 -4.636 1.00 94.19 110 VAL A O 1
ATOM 879 N N . THR A 1 111 ? 11.222 -4.383 -6.577 1.00 95.56 111 THR A N 1
ATOM 880 C CA . THR A 1 111 ? 11.144 -2.927 -6.754 1.00 95.56 111 THR A CA 1
ATOM 881 C C . THR A 1 111 ? 9.701 -2.452 -6.817 1.00 95.56 111 THR A C 1
ATOM 883 O O . THR A 1 111 ? 9.354 -1.489 -6.146 1.00 95.56 111 THR A O 1
ATOM 886 N N . PHE A 1 112 ? 8.830 -3.156 -7.546 1.00 95.62 112 PHE A N 1
ATOM 887 C CA . PHE A 1 112 ? 7.412 -2.802 -7.627 1.00 95.62 112 PHE A CA 1
ATOM 888 C C . PHE A 1 112 ? 6.744 -2.813 -6.243 1.00 95.62 112 PHE A C 1
ATOM 890 O O . PHE A 1 112 ? 6.104 -1.846 -5.838 1.00 95.62 112 PHE A O 1
ATOM 897 N N . LEU A 1 113 ? 6.937 -3.883 -5.471 1.00 95.06 113 LEU A N 1
ATOM 898 C CA . LEU A 1 113 ? 6.382 -4.003 -4.121 1.00 95.06 113 LEU A CA 1
ATOM 899 C C . LEU A 1 113 ? 6.917 -2.924 -3.166 1.00 95.06 113 LEU A C 1
ATOM 901 O O . LEU A 1 113 ? 6.162 -2.389 -2.346 1.00 95.06 113 LEU A O 1
ATOM 905 N N . LYS A 1 114 ? 8.204 -2.578 -3.292 1.00 95.00 114 LYS A N 1
ATOM 906 C CA . LYS A 1 114 ? 8.832 -1.504 -2.515 1.00 95.00 114 LYS A CA 1
ATOM 907 C C . LYS A 1 114 ? 8.393 -0.108 -2.973 1.00 95.00 114 LYS A C 1
ATOM 909 O O . LYS A 1 114 ? 8.235 0.752 -2.124 1.00 95.00 114 LYS A O 1
ATOM 914 N N . LEU A 1 115 ? 8.082 0.141 -4.238 1.00 95.19 115 LEU A N 1
ATOM 915 C CA . LEU A 1 115 ? 7.488 1.420 -4.652 1.00 95.19 115 LEU A CA 1
ATOM 916 C C . LEU A 1 115 ? 6.052 1.569 -4.132 1.00 95.19 115 LEU A C 1
ATOM 918 O O . LEU A 1 115 ? 5.680 2.609 -3.602 1.00 95.19 115 LEU A O 1
ATOM 922 N N . HIS A 1 116 ? 5.258 0.501 -4.215 1.00 95.06 116 HIS A N 1
ATOM 923 C CA . HIS A 1 116 ? 3.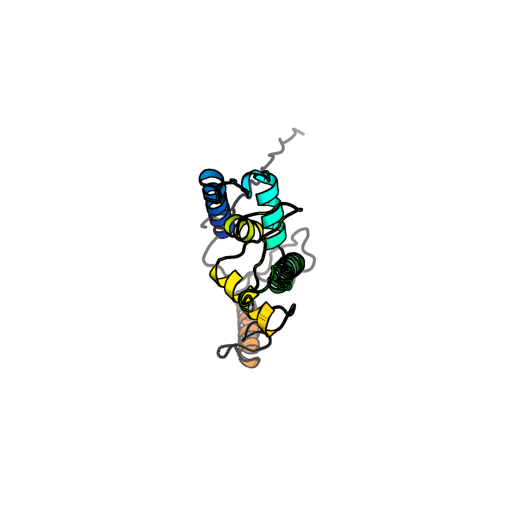831 0.543 -3.897 1.00 95.06 116 HIS A CA 1
ATOM 924 C C . HIS A 1 116 ? 3.482 0.289 -2.424 1.00 95.06 116 HIS A C 1
ATOM 926 O O . HIS A 1 116 ? 2.320 0.006 -2.137 1.00 95.06 116 HIS A O 1
ATOM 932 N N . ALA A 1 117 ? 4.440 0.336 -1.489 1.00 94.31 117 ALA A N 1
ATOM 933 C CA . ALA A 1 117 ? 4.199 0.046 -0.066 1.00 94.31 117 ALA A CA 1
ATOM 934 C C . ALA A 1 117 ? 3.355 -1.220 0.171 1.00 94.31 117 ALA A C 1
ATOM 936 O O . ALA A 1 117 ? 2.413 -1.245 0.969 1.00 94.31 117 ALA A O 1
ATOM 937 N N . CYS A 1 118 ? 3.675 -2.289 -0.565 1.00 94.19 118 CYS A N 1
ATOM 938 C CA . CYS A 1 118 ? 2.870 -3.501 -0.590 1.00 94.19 118 CYS A CA 1
ATOM 939 C C . CYS A 1 118 ? 3.715 -4.737 -0.278 1.00 94.19 118 CYS A C 1
ATOM 941 O O . CYS A 1 118 ? 4.668 -5.055 -0.981 1.00 94.19 118 CYS A O 1
ATOM 943 N N . GLY A 1 119 ? 3.352 -5.458 0.784 1.00 92.44 119 GLY A N 1
ATOM 944 C CA . GLY A 1 119 ? 3.991 -6.726 1.130 1.00 92.44 119 GLY A CA 1
ATOM 945 C C . GLY A 1 119 ? 3.633 -7.851 0.153 1.00 92.44 119 GLY A C 1
ATOM 946 O O . GLY A 1 119 ? 2.588 -7.821 -0.499 1.00 92.44 119 GLY A O 1
ATOM 947 N N . LYS A 1 120 ? 4.472 -8.892 0.103 1.00 92.81 120 LYS A N 1
ATOM 948 C CA . LYS A 1 120 ? 4.297 -10.064 -0.774 1.00 92.81 120 LYS A CA 1
ATOM 949 C C . LYS A 1 120 ? 2.905 -10.701 -0.652 1.00 92.81 120 LYS A C 1
ATOM 951 O O . LYS A 1 120 ? 2.215 -10.840 -1.660 1.00 92.81 120 LYS A O 1
ATOM 956 N N . SER A 1 121 ? 2.495 -11.053 0.569 1.00 93.44 121 SER A N 1
ATOM 957 C CA . SER A 1 121 ? 1.214 -11.724 0.830 1.00 93.44 121 SER A CA 1
ATOM 958 C C . SER A 1 121 ? 0.030 -10.831 0.470 1.00 93.44 121 SER A C 1
ATOM 960 O O . SER A 1 121 ? -0.908 -11.272 -0.188 1.00 93.44 121 SER A O 1
ATOM 962 N N . ARG A 1 122 ? 0.114 -9.540 0.824 1.00 93.50 122 ARG A N 1
ATOM 963 C CA . ARG A 1 122 ? -0.909 -8.548 0.483 1.00 93.50 122 ARG A CA 1
ATOM 964 C C . ARG A 1 122 ? -1.079 -8.435 -1.031 1.00 93.50 122 ARG A C 1
ATOM 966 O O . ARG A 1 122 ? -2.202 -8.461 -1.518 1.00 93.50 122 ARG A O 1
ATOM 973 N N . PHE A 1 123 ? 0.020 -8.349 -1.775 1.00 94.81 123 PHE A N 1
ATOM 974 C CA . PHE A 1 123 ? -0.018 -8.287 -3.232 1.00 94.81 123 PHE A CA 1
ATOM 975 C C . PHE A 1 123 ? -0.633 -9.544 -3.857 1.00 94.81 123 PHE A C 1
ATOM 977 O O . PHE A 1 123 ? -1.439 -9.447 -4.778 1.00 94.81 123 PHE A O 1
ATOM 984 N N . GLU A 1 124 ? -0.281 -10.731 -3.363 1.00 93.06 124 GLU A N 1
ATOM 985 C CA . GLU A 1 124 ? -0.858 -11.992 -3.848 1.00 93.06 124 GLU A CA 1
ATOM 986 C C . GLU A 1 124 ? -2.374 -12.043 -3.633 1.00 93.06 124 GLU A C 1
ATOM 988 O O . GLU A 1 124 ? -3.107 -12.495 -4.514 1.00 93.06 124 GLU A O 1
ATOM 993 N N . GLU A 1 125 ? -2.853 -11.507 -2.514 1.00 92.81 125 GLU A N 1
ATOM 994 C CA . GLU A 1 125 ? -4.276 -11.407 -2.213 1.00 92.81 125 GLU A CA 1
ATOM 995 C C . GLU A 1 125 ? -4.997 -10.365 -3.083 1.00 92.81 125 GLU A C 1
ATOM 997 O O . GLU A 1 125 ? -6.083 -10.647 -3.592 1.00 92.81 125 GLU A O 1
ATOM 1002 N N . ILE A 1 126 ? -4.367 -9.210 -3.343 1.00 93.38 126 ILE A N 1
ATOM 1003 C CA . ILE A 1 126 ? -4.858 -8.209 -4.308 1.00 93.38 126 ILE A CA 1
ATOM 1004 C C . ILE A 1 126 ? -5.006 -8.848 -5.693 1.00 93.38 126 ILE A C 1
ATOM 1006 O O . ILE A 1 126 ? -6.063 -8.751 -6.310 1.00 93.38 126 ILE A O 1
ATOM 1010 N N . MET A 1 127 ? -3.985 -9.565 -6.170 1.00 91.88 127 MET A N 1
ATOM 1011 C CA . MET A 1 127 ? -4.030 -10.219 -7.481 1.00 91.88 127 MET A CA 1
ATOM 1012 C C . MET A 1 127 ? -5.025 -11.383 -7.531 1.00 91.88 127 MET A C 1
ATOM 1014 O O . MET A 1 127 ? -5.603 -11.647 -8.585 1.00 91.88 127 MET A O 1
ATOM 1018 N N . LYS A 1 128 ? -5.246 -12.090 -6.416 1.00 91.25 128 LYS A N 1
ATOM 1019 C CA . LYS A 1 128 ? -6.307 -13.100 -6.307 1.00 91.25 128 LYS A CA 1
ATOM 1020 C C . LYS A 1 128 ? -7.679 -12.444 -6.446 1.00 91.25 128 LYS A C 1
ATOM 1022 O O . LYS A 1 128 ? -8.484 -12.913 -7.242 1.00 91.25 128 LYS A O 1
ATOM 1027 N N . ASN A 1 129 ? -7.919 -11.355 -5.720 1.00 91.69 129 ASN A N 1
ATOM 1028 C CA . ASN A 1 129 ? -9.158 -10.594 -5.809 1.00 91.69 129 ASN A CA 1
ATOM 1029 C C . ASN A 1 129 ? -9.381 -10.042 -7.222 1.00 91.69 129 ASN A C 1
ATOM 1031 O O . ASN A 1 129 ? -10.454 -10.246 -7.773 1.00 91.69 129 ASN A O 1
ATOM 1035 N N . TYR A 1 130 ? -8.352 -9.462 -7.843 1.00 91.19 130 TYR A N 1
ATOM 1036 C CA . TYR A 1 130 ? -8.419 -8.965 -9.217 1.00 91.19 130 TYR A CA 1
ATOM 1037 C C . TYR A 1 130 ? -8.894 -10.032 -10.214 1.00 91.19 130 TYR A C 1
ATOM 1039 O O . TYR A 1 130 ? -9.748 -9.770 -11.054 1.00 91.19 130 TYR A O 1
ATOM 1047 N N . ARG A 1 131 ? -8.393 -11.267 -10.093 1.00 88.56 131 ARG A N 1
ATOM 1048 C CA . ARG A 1 131 ? -8.800 -12.378 -10.971 1.00 88.56 131 ARG A CA 1
ATOM 1049 C C . ARG A 1 131 ? -10.246 -12.826 -10.763 1.00 88.56 131 ARG A C 1
ATOM 1051 O O . ARG A 1 131 ? -10.845 -13.319 -11.708 1.00 88.56 131 ARG A O 1
ATOM 1058 N N . MET A 1 132 ? -10.774 -12.717 -9.544 1.00 89.62 132 MET A N 1
ATOM 1059 C CA . MET A 1 132 ? -12.134 -13.168 -9.219 1.00 89.62 132 MET A CA 1
ATOM 1060 C C . MET A 1 132 ? -13.180 -12.069 -9.440 1.00 89.62 132 MET A C 1
ATOM 1062 O O . MET A 1 132 ? -14.271 -12.353 -9.915 1.00 89.62 132 MET A O 1
ATOM 1066 N N . ASN A 1 133 ? -12.836 -10.825 -9.100 1.00 90.31 133 ASN A N 1
ATOM 1067 C CA . ASN A 1 133 ? -13.772 -9.710 -8.940 1.00 90.31 133 ASN A CA 1
ATOM 1068 C C . ASN A 1 133 ? -13.429 -8.493 -9.825 1.00 90.31 133 ASN A C 1
ATOM 1070 O O . ASN A 1 133 ? -14.120 -7.479 -9.767 1.00 90.31 133 ASN A O 1
ATOM 1074 N N . GLY A 1 134 ? -12.358 -8.548 -10.625 1.00 89.56 134 GLY A N 1
ATOM 1075 C CA . GLY A 1 134 ? -11.911 -7.426 -11.453 1.00 89.56 134 GLY A CA 1
ATOM 1076 C C . GLY A 1 134 ? -11.345 -6.262 -10.632 1.00 89.56 134 GLY A C 1
ATOM 1077 O O . GLY A 1 134 ? -10.694 -6.461 -9.610 1.00 89.56 134 GLY A O 1
ATOM 1078 N N . LEU A 1 135 ? -11.583 -5.023 -11.072 1.00 92.06 135 LEU A N 1
ATOM 1079 C CA . LEU A 1 135 ? -11.040 -3.798 -10.455 1.00 92.06 135 LEU A CA 1
ATOM 1080 C C . LEU A 1 135 ? -11.775 -3.353 -9.172 1.00 92.06 135 LEU A C 1
ATOM 1082 O O . LEU A 1 135 ? -11.697 -2.191 -8.780 1.00 92.06 135 LEU A O 1
ATOM 1086 N N . ILE A 1 136 ? -12.490 -4.259 -8.506 1.00 90.56 136 ILE A N 1
ATOM 1087 C CA . ILE A 1 136 ? -13.229 -3.965 -7.275 1.00 90.56 136 ILE A CA 1
ATOM 1088 C C . ILE A 1 136 ? -12.285 -4.153 -6.078 1.00 90.56 136 ILE A C 1
ATOM 1090 O O . ILE A 1 136 ? -11.765 -5.257 -5.906 1.00 90.56 136 ILE A O 1
ATOM 1094 N N . PRO A 1 137 ? -12.036 -3.131 -5.237 1.00 88.25 137 PRO A N 1
ATOM 1095 C CA . PRO A 1 137 ? -11.175 -3.277 -4.066 1.00 88.25 137 PRO A CA 1
ATOM 1096 C C . PRO A 1 137 ? -11.793 -4.226 -3.039 1.00 88.25 137 PRO A C 1
ATOM 1098 O O . PRO A 1 137 ? -13.013 -4.385 -2.957 1.00 88.25 137 PRO A O 1
ATOM 1101 N N . ARG A 1 138 ? -10.950 -4.832 -2.201 1.00 88.44 138 ARG A N 1
ATOM 1102 C CA . ARG A 1 138 ? -11.440 -5.710 -1.138 1.00 88.44 138 ARG A CA 1
ATOM 1103 C C . ARG A 1 138 ? -12.151 -4.896 -0.066 1.00 88.44 138 ARG A C 1
ATOM 1105 O O . ARG A 1 138 ? -11.629 -3.899 0.432 1.00 88.44 138 ARG A O 1
ATOM 1112 N N . VAL A 1 139 ? -13.318 -5.377 0.338 1.00 83.38 139 VAL A N 1
ATOM 1113 C CA . VAL A 1 139 ? -14.031 -4.872 1.509 1.00 83.38 139 VAL A CA 1
ATOM 1114 C C . VAL A 1 139 ? -13.675 -5.767 2.689 1.00 83.38 139 VAL A C 1
ATOM 1116 O O . VAL A 1 139 ? -13.772 -6.991 2.608 1.00 83.38 139 VAL A O 1
ATOM 1119 N N . HIS A 1 140 ? -13.223 -5.164 3.788 1.00 78.19 140 HIS A N 1
ATOM 1120 C CA . HIS A 1 140 ? -12.921 -5.916 5.001 1.00 78.19 140 HIS A CA 1
ATOM 1121 C C . HIS A 1 140 ? -14.192 -6.604 5.521 1.00 78.19 140 HIS A C 1
ATOM 1123 O O . HIS A 1 140 ? -15.259 -5.997 5.529 1.00 78.19 140 HIS A O 1
ATOM 1129 N N . GLY A 1 141 ? -14.089 -7.840 6.019 1.00 76.44 141 GLY A N 1
ATOM 1130 C CA . GLY A 1 141 ? -15.255 -8.604 6.486 1.00 76.44 141 GLY A CA 1
ATOM 1131 C C . GLY A 1 141 ? -16.032 -7.945 7.635 1.00 76.44 141 GLY A C 1
ATOM 1132 O O . GLY A 1 141 ? -17.218 -8.236 7.806 1.00 76.44 141 GLY A O 1
ATOM 1133 N N . ASN A 1 142 ? -15.376 -7.043 8.376 1.00 78.06 142 ASN A N 1
ATOM 1134 C CA . ASN A 1 142 ? -15.967 -6.232 9.450 1.00 78.06 142 ASN A CA 1
ATOM 1135 C C . ASN A 1 142 ? -16.396 -4.827 8.992 1.00 78.06 142 ASN A C 1
ATOM 1137 O O . ASN A 1 142 ? -16.866 -4.043 9.809 1.00 78.06 142 ASN A O 1
ATOM 1141 N N . ALA A 1 143 ? -16.201 -4.463 7.722 1.00 77.50 143 ALA A N 1
ATOM 1142 C CA . ALA A 1 143 ? -16.663 -3.173 7.224 1.00 77.50 143 ALA A CA 1
ATOM 1143 C C . ALA A 1 143 ? -18.191 -3.104 7.349 1.00 77.50 143 ALA A C 1
ATOM 1145 O O . ALA A 1 143 ? -18.898 -4.011 6.912 1.00 77.50 143 ALA A O 1
ATOM 1146 N N . GLY A 1 144 ? -18.689 -2.052 7.999 1.00 77.81 144 GLY A N 1
ATOM 1147 C CA . GLY A 1 144 ? -20.117 -1.883 8.272 1.00 77.81 144 GLY A CA 1
ATOM 1148 C C . GLY A 1 144 ? -20.698 -2.835 9.325 1.00 77.81 144 GLY A C 1
ATOM 1149 O O . GLY A 1 144 ? -21.900 -2.783 9.561 1.00 77.81 144 GLY A O 1
ATOM 1150 N N . LYS A 1 145 ? -19.886 -3.684 9.974 1.00 83.88 145 LYS A N 1
ATOM 1151 C CA . LYS A 1 145 ? -20.337 -4.561 11.064 1.00 83.88 145 LYS A CA 1
ATOM 1152 C C . LYS A 1 145 ? -19.893 -4.013 12.411 1.00 83.88 145 LYS A C 1
ATOM 1154 O O . LYS A 1 145 ? -18.725 -3.674 12.598 1.00 83.88 145 LYS A O 1
ATOM 1159 N N . THR A 1 146 ? -20.812 -3.982 13.367 1.00 80.31 146 THR A N 1
ATOM 1160 C CA . THR A 1 146 ? -20.500 -3.705 14.768 1.00 80.31 146 THR A CA 1
ATOM 1161 C C . THR A 1 146 ? -19.685 -4.867 15.346 1.00 80.31 146 THR A C 1
ATOM 1163 O O . THR A 1 146 ? -20.077 -6.023 15.172 1.00 80.31 146 THR A O 1
ATOM 1166 N N . PRO A 1 147 ? -18.549 -4.607 16.016 1.00 82.44 147 PRO A N 1
ATOM 1167 C CA . PRO A 1 147 ? -17.815 -5.645 16.733 1.00 82.44 147 PRO A CA 1
ATOM 1168 C C . PRO A 1 147 ? -18.701 -6.362 17.759 1.00 82.44 147 PRO A C 1
ATOM 1170 O O . PRO A 1 147 ? -19.530 -5.726 18.404 1.00 82.44 147 PRO A O 1
ATOM 1173 N N . ASN A 1 148 ? -18.469 -7.660 17.981 1.00 80.94 148 ASN A N 1
ATOM 1174 C CA . ASN A 1 148 ? -19.230 -8.451 18.964 1.00 80.94 148 ASN A CA 1
ATOM 1175 C C . ASN A 1 148 ? -19.131 -7.900 20.397 1.00 80.94 148 ASN A C 1
ATOM 1177 O O . ASN A 1 148 ? -20.023 -8.121 21.206 1.00 80.94 148 ASN A O 1
ATOM 1181 N N . HIS A 1 149 ? -18.044 -7.188 20.704 1.00 85.00 149 HIS A N 1
ATOM 1182 C CA . HIS A 1 149 ? -17.794 -6.555 22.002 1.00 85.00 149 HIS A CA 1
ATOM 1183 C C . HIS A 1 149 ? -17.960 -5.031 21.950 1.00 85.00 149 HIS A C 1
ATOM 1185 O O . HIS A 1 149 ? -17.364 -4.313 22.750 1.00 85.00 149 HIS A O 1
ATOM 1191 N N . ALA A 1 150 ? -18.711 -4.514 20.974 1.00 86.12 150 ALA A N 1
ATOM 1192 C CA . ALA A 1 150 ? -19.065 -3.104 20.965 1.00 86.12 150 ALA A CA 1
ATOM 1193 C C . ALA A 1 150 ? -19.948 -2.788 22.180 1.00 86.12 150 ALA A C 1
ATOM 1195 O O . ALA A 1 150 ? -20.887 -3.527 22.477 1.00 86.12 150 ALA A O 1
ATOM 1196 N N . LEU A 1 151 ? -19.646 -1.684 22.867 1.00 87.56 151 LEU A N 1
ATOM 1197 C CA . LEU A 1 151 ? -20.488 -1.172 23.945 1.00 87.56 151 LEU A CA 1
ATOM 1198 C C . LEU A 1 151 ? -21.897 -0.912 23.415 1.00 87.56 151 LEU A C 1
ATOM 1200 O O . LEU A 1 151 ? -22.066 -0.377 22.313 1.00 87.56 151 LEU A O 1
ATOM 1204 N N . THR A 1 152 ? -22.907 -1.270 24.204 1.00 90.56 152 THR A N 1
ATOM 1205 C CA . THR A 1 152 ? -24.279 -0.935 23.836 1.00 90.56 152 THR A CA 1
ATOM 1206 C C . THR A 1 152 ? -24.465 0.580 23.889 1.00 90.56 152 THR A C 1
ATOM 1208 O O . THR A 1 152 ? -23.746 1.294 24.590 1.00 90.56 152 THR A O 1
ATOM 1211 N N . TYR A 1 153 ? -25.460 1.097 23.168 1.00 90.19 153 TYR A N 1
ATOM 1212 C CA . TYR A 1 153 ? -25.794 2.520 23.242 1.00 90.19 153 TYR A CA 1
ATOM 1213 C C . TYR A 1 153 ? -26.080 2.966 24.686 1.00 90.19 153 TYR A C 1
ATOM 1215 O O . TYR A 1 153 ? -25.665 4.048 25.094 1.00 90.19 153 TYR A O 1
ATOM 1223 N N . ASN A 1 154 ? -26.720 2.101 25.479 1.00 94.00 154 ASN A N 1
ATOM 1224 C CA . ASN A 1 154 ? -26.974 2.364 26.889 1.00 94.00 154 ASN A CA 1
ATOM 1225 C C . ASN A 1 154 ? -25.673 2.450 27.700 1.00 94.00 154 ASN A C 1
ATOM 1227 O O . ASN A 1 154 ? -25.517 3.383 28.479 1.00 94.00 154 ASN A O 1
ATOM 1231 N N . ASP A 1 155 ? -24.711 1.552 27.477 1.00 93.62 155 ASP A N 1
ATOM 1232 C CA . ASP A 1 155 ? -23.412 1.615 28.162 1.00 93.62 155 ASP A CA 1
ATOM 1233 C C . ASP A 1 155 ? -22.654 2.895 27.799 1.00 93.62 155 ASP A C 1
ATOM 1235 O O . ASP A 1 155 ? -22.078 3.544 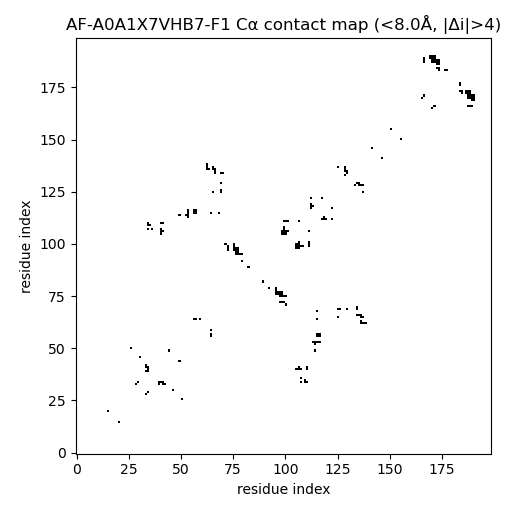28.669 1.00 93.62 155 ASP A O 1
ATOM 1239 N N . ILE A 1 156 ? -22.708 3.316 26.530 1.00 93.56 156 ILE A N 1
ATOM 1240 C CA . ILE A 1 156 ? -22.129 4.593 26.090 1.00 93.56 156 ILE A CA 1
ATOM 1241 C C . ILE A 1 156 ? -22.785 5.758 26.841 1.00 93.56 156 ILE A C 1
ATOM 1243 O O . ILE A 1 156 ? -22.078 6.638 27.335 1.00 93.56 156 ILE A O 1
ATOM 1247 N N . LEU A 1 157 ? -24.116 5.765 26.974 1.00 96.00 157 LEU A N 1
ATOM 1248 C CA . LEU A 1 157 ? -24.826 6.791 27.741 1.00 96.00 157 LEU A CA 1
ATOM 1249 C C . LEU A 1 157 ? -24.426 6.783 29.220 1.00 96.00 157 LEU A C 1
ATOM 1251 O O . LEU A 1 157 ? -24.196 7.853 29.782 1.00 96.00 157 LEU A O 1
ATOM 1255 N N . GLN A 1 158 ? -24.293 5.605 29.831 1.00 96.19 158 GLN A N 1
ATOM 1256 C CA . GLN A 1 158 ? -23.856 5.464 31.221 1.00 96.19 158 GLN A CA 1
ATOM 1257 C C . GLN A 1 158 ? -22.428 5.981 31.418 1.00 96.19 158 GLN A C 1
ATOM 1259 O O . GLN A 1 158 ? -22.172 6.725 32.362 1.00 96.19 158 GLN A O 1
ATOM 1264 N N . VAL A 1 159 ? -21.506 5.678 30.500 1.00 95.62 159 VAL A N 1
ATOM 1265 C CA . VAL A 1 159 ? -20.129 6.193 30.540 1.00 95.62 159 VAL A CA 1
ATOM 1266 C C . VAL A 1 159 ? -20.103 7.713 30.371 1.00 95.62 159 VAL A C 1
ATOM 1268 O O . VAL A 1 159 ? -19.410 8.402 31.117 1.00 95.62 159 VAL A O 1
ATOM 1271 N N . VAL A 1 160 ? -20.884 8.269 29.439 1.00 94.69 160 VAL A N 1
ATOM 1272 C CA . VAL A 1 160 ? -20.987 9.727 29.260 1.00 94.69 160 VAL A CA 1
ATOM 1273 C C . VAL A 1 160 ? -21.555 10.394 30.514 1.00 94.69 160 VAL A C 1
ATOM 1275 O O . VAL A 1 160 ? -21.030 11.422 30.944 1.00 94.69 160 VAL A O 1
ATOM 1278 N N . ALA A 1 161 ? -22.598 9.819 31.115 1.00 96.06 161 ALA A N 1
ATOM 1279 C CA . ALA A 1 161 ? -23.181 10.312 32.359 1.00 96.06 161 ALA A CA 1
ATOM 1280 C C . ALA A 1 161 ? -22.171 10.251 33.511 1.00 96.06 161 ALA A C 1
ATOM 1282 O O . ALA A 1 161 ? -21.993 11.240 34.217 1.00 96.06 161 ALA A O 1
ATOM 1283 N N 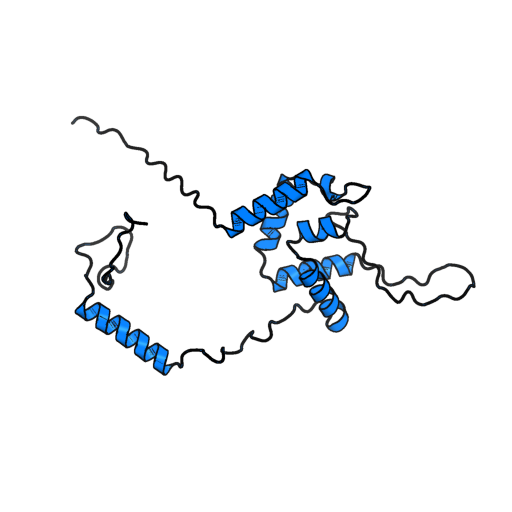. PHE A 1 162 ? -21.448 9.137 33.648 1.00 95.25 162 PHE A N 1
ATOM 1284 C CA . PHE A 1 162 ? -20.387 8.980 34.636 1.00 95.25 162 PHE A CA 1
ATOM 1285 C C . PHE A 1 162 ? -19.298 10.045 34.476 1.00 95.25 162 PHE A C 1
ATOM 1287 O O . PHE A 1 162 ? -18.988 10.737 35.440 1.00 95.25 162 PHE A O 1
ATOM 1294 N N . ILE A 1 163 ? -18.758 10.233 33.265 1.00 93.56 163 ILE A N 1
ATOM 1295 C CA . ILE A 1 163 ? -17.699 11.222 33.005 1.00 93.56 163 ILE A CA 1
ATOM 1296 C C . ILE A 1 163 ? -18.188 12.637 33.330 1.00 93.56 163 ILE A C 1
ATOM 1298 O O . ILE A 1 163 ? -17.457 13.405 33.953 1.00 93.56 163 ILE A O 1
ATOM 1302 N N . ARG A 1 164 ? -19.423 12.984 32.944 1.00 91.00 164 ARG A N 1
ATOM 1303 C CA . ARG A 1 164 ? -20.022 14.288 33.266 1.00 91.00 164 ARG A CA 1
ATOM 1304 C C . ARG A 1 164 ? -20.161 14.479 34.773 1.00 91.00 164 ARG A C 1
ATOM 1306 O O . ARG A 1 164 ? -19.680 15.477 35.291 1.00 91.00 164 ARG A O 1
ATOM 1313 N N . ASN A 1 165 ? -20.741 13.509 35.473 1.00 93.88 165 ASN A N 1
ATOM 1314 C CA . ASN A 1 165 ? -20.944 13.579 36.920 1.00 93.88 165 ASN A CA 1
ATOM 1315 C C . ASN A 1 165 ? -19.610 13.645 37.677 1.00 93.88 165 ASN A C 1
ATOM 1317 O O . ASN A 1 165 ? -19.453 14.444 38.595 1.00 93.88 165 ASN A O 1
ATOM 1321 N N . TYR A 1 166 ? -18.619 12.859 37.258 1.00 93.62 166 TYR A N 1
ATOM 1322 C CA . TYR A 1 166 ? -17.281 12.886 37.840 1.00 93.62 166 TYR A CA 1
ATOM 1323 C C . TYR A 1 166 ? -16.593 14.240 37.612 1.00 93.62 166 TYR A C 1
ATOM 1325 O O . TYR A 1 166 ? -15.985 14.784 38.531 1.00 93.62 166 TYR A O 1
ATOM 1333 N N . ALA A 1 167 ? -16.728 14.823 36.416 1.00 90.44 167 ALA A N 1
ATOM 1334 C CA . ALA A 1 167 ? -16.216 16.159 36.114 1.00 90.44 167 ALA A CA 1
ATOM 1335 C C . ALA A 1 167 ? -16.930 17.268 36.905 1.00 90.44 167 ALA A C 1
ATOM 1337 O O . ALA A 1 167 ? -16.301 18.266 37.236 1.00 90.44 167 ALA A O 1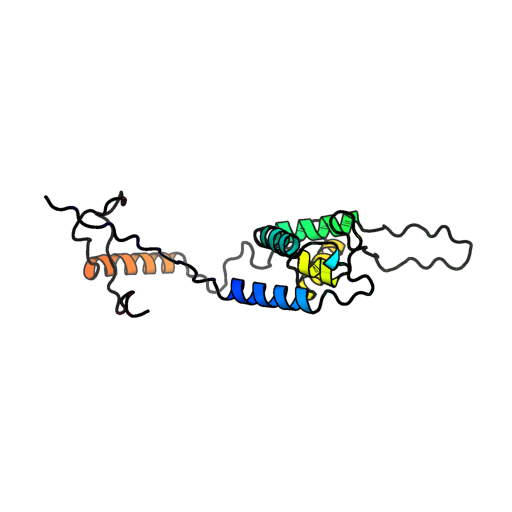
ATOM 1338 N N . GLU A 1 168 ? -18.220 17.120 37.216 1.00 88.06 168 GLU A N 1
ATOM 1339 C CA . GLU A 1 168 ? -18.936 18.061 38.085 1.00 88.06 168 GLU A CA 1
ATOM 1340 C C . GLU A 1 168 ? -18.380 18.063 39.512 1.00 88.06 168 GLU A C 1
ATOM 1342 O O . GLU A 1 168 ? -18.176 19.132 40.080 1.00 88.06 168 GLU A O 1
ATOM 1347 N N . VAL A 1 169 ? -18.097 16.883 40.070 1.00 91.44 169 VAL A N 1
ATOM 1348 C CA . VAL A 1 169 ? -17.651 16.740 41.467 1.00 91.44 169 VAL A CA 1
ATOM 1349 C C . VAL A 1 169 ? -16.154 17.008 41.633 1.00 91.44 169 VAL A C 1
ATOM 1351 O O . VAL A 1 169 ? -15.738 17.626 42.610 1.00 91.44 169 VAL A O 1
ATOM 1354 N N . HIS A 1 170 ? -15.333 16.530 40.698 1.00 90.31 170 HIS A N 1
ATOM 1355 C CA . HIS A 1 170 ? -13.873 16.515 40.835 1.00 90.31 170 HIS A CA 1
ATOM 1356 C C . HIS A 1 170 ? -13.146 17.376 39.802 1.00 90.31 170 HIS A C 1
ATOM 1358 O O . HIS A 1 170 ? -11.927 17.535 39.884 1.00 90.31 170 HIS A O 1
ATOM 1364 N N . GLY A 1 171 ? -13.856 17.895 38.802 1.00 86.94 171 GLY A N 1
ATOM 1365 C CA . GLY A 1 171 ? -13.250 18.708 37.760 1.00 86.94 171 GLY A CA 1
ATOM 1366 C C . GLY A 1 171 ? -12.875 20.094 38.269 1.00 86.94 171 GLY A C 1
ATOM 1367 O O . GLY A 1 171 ? -13.637 20.744 38.980 1.00 86.94 171 GLY A O 1
ATOM 1368 N N . ILE A 1 172 ? -11.707 20.576 37.854 1.00 86.25 172 ILE A N 1
ATOM 1369 C CA . ILE A 1 172 ? -11.254 21.936 38.144 1.00 86.25 172 ILE A CA 1
ATOM 1370 C C . ILE A 1 172 ? -11.596 22.815 36.942 1.00 86.25 172 ILE A C 1
ATOM 1372 O O . ILE A 1 172 ? -11.147 22.565 35.817 1.00 86.25 172 ILE A O 1
ATOM 1376 N N . SER A 1 173 ? -12.406 23.845 37.174 1.00 81.44 173 SER A N 1
ATOM 1377 C CA . SER A 1 173 ? -12.670 24.884 36.178 1.00 81.44 173 SER A CA 1
ATOM 1378 C C . SER A 1 173 ? -11.417 25.725 35.946 1.00 81.44 173 SER A C 1
ATOM 1380 O O . SER A 1 173 ? -10.625 25.953 36.860 1.00 81.44 173 SER A O 1
ATOM 1382 N N . LEU A 1 174 ? -11.234 26.216 34.720 1.00 73.56 174 LEU A N 1
ATOM 1383 C CA . LEU A 1 174 ? -10.129 27.125 34.430 1.00 73.56 174 LEU A CA 1
ATOM 1384 C C . LEU A 1 174 ? -10.244 28.406 35.268 1.00 73.56 174 LEU A C 1
ATOM 1386 O O . LEU A 1 174 ? -11.290 29.051 35.222 1.00 73.56 174 LEU A O 1
ATOM 1390 N N . PRO A 1 175 ? -9.173 28.833 35.962 1.00 70.56 175 PRO A N 1
ATOM 1391 C CA . PRO A 1 175 ? -9.196 30.043 36.784 1.00 70.56 175 PRO A CA 1
ATOM 1392 C C . PRO A 1 175 ? -9.211 31.347 35.962 1.00 70.56 175 PRO A C 1
ATOM 1394 O O . PRO A 1 175 ? -9.209 32.430 36.538 1.00 70.56 175 PRO A O 1
ATOM 1397 N N . GLY A 1 176 ? -9.214 31.279 34.624 1.00 68.38 176 GLY A N 1
ATOM 1398 C CA . GLY A 1 176 ? -9.217 32.462 33.768 1.00 68.38 176 GLY A CA 1
ATOM 1399 C C . GLY A 1 176 ? -9.370 32.166 32.276 1.00 68.38 176 GLY A C 1
ATOM 1400 O O . GLY A 1 176 ? -9.397 31.015 31.832 1.00 68.38 176 GLY A O 1
ATOM 1401 N N . ARG A 1 177 ? -9.469 33.240 31.486 1.00 69.62 177 ARG A N 1
ATOM 1402 C CA . ARG A 1 177 ? -9.624 33.192 30.027 1.00 69.62 177 ARG A CA 1
ATOM 1403 C C . ARG A 1 177 ? -8.282 32.902 29.353 1.00 69.62 177 ARG A C 1
ATOM 1405 O O . ARG A 1 177 ? -7.338 33.669 29.506 1.00 69.62 177 ARG A O 1
ATOM 1412 N N . ILE A 1 178 ? -8.221 31.838 28.555 1.00 70.12 178 ILE A N 1
ATOM 1413 C CA . ILE A 1 178 ? -7.046 31.513 27.734 1.00 70.12 178 ILE A CA 1
ATOM 1414 C C . ILE A 1 178 ? -7.226 32.141 26.340 1.00 70.12 178 ILE A C 1
ATOM 1416 O O . ILE A 1 178 ? -8.231 31.848 25.677 1.00 70.12 178 ILE A O 1
ATOM 1420 N N . PRO A 1 179 ? -6.292 32.989 25.864 1.00 68.12 179 PRO A N 1
ATOM 1421 C CA . PRO A 1 179 ? -6.332 33.527 24.505 1.00 68.12 179 PRO A CA 1
ATOM 1422 C C . PRO A 1 179 ? -6.425 32.403 23.458 1.00 68.12 179 PRO A C 1
ATOM 1424 O O . PRO A 1 179 ? -5.686 31.426 23.521 1.00 68.12 179 PRO A O 1
ATOM 1427 N N . GLY A 1 180 ? -7.353 32.522 22.502 1.00 71.81 180 GLY A N 1
ATOM 1428 C CA . GLY A 1 180 ? -7.555 31.535 21.427 1.00 71.81 180 GLY A CA 1
ATOM 1429 C C . GLY A 1 180 ? -8.601 30.441 21.698 1.00 71.81 180 GLY A C 1
ATOM 1430 O O . GLY A 1 180 ? -8.971 29.719 20.775 1.00 71.81 180 GLY A O 1
ATOM 1431 N N . MET A 1 181 ? -9.158 30.339 22.912 1.00 68.75 181 MET A N 1
ATOM 1432 C CA . MET A 1 181 ? -10.226 29.377 23.231 1.00 68.75 181 MET A CA 1
ATOM 1433 C C . MET A 1 181 ? -11.592 30.065 23.366 1.00 68.75 181 MET A C 1
ATOM 1435 O O . MET A 1 181 ? -11.859 30.771 24.334 1.00 68.75 181 MET A O 1
ATOM 1439 N N . LYS A 1 182 ? -12.491 29.823 22.401 1.00 64.12 182 LYS A N 1
ATOM 1440 C CA . LYS A 1 182 ? -13.813 30.481 22.322 1.00 64.12 182 LYS A CA 1
ATOM 1441 C C . LYS A 1 182 ? -14.846 29.992 23.354 1.00 64.12 182 LYS A C 1
ATOM 1443 O O . LYS A 1 182 ? -15.816 30.694 23.595 1.00 64.12 182 LYS A O 1
ATOM 1448 N N . SER A 1 183 ? -14.642 28.828 23.974 1.00 66.06 183 SER A N 1
ATOM 1449 C CA . SER A 1 183 ? -15.585 28.193 24.917 1.00 66.06 183 SER A CA 1
ATOM 1450 C C . SER A 1 183 ? -14.882 27.700 26.187 1.00 66.06 183 SER A C 1
ATOM 1452 O O . SER A 1 183 ? -14.841 26.505 26.477 1.00 66.06 183 SER A O 1
ATOM 1454 N N . TYR A 1 184 ? -14.247 28.620 26.914 1.00 68.00 184 TYR A N 1
ATOM 1455 C CA . TYR A 1 184 ? -13.460 28.304 28.112 1.00 68.00 184 TYR A CA 1
ATOM 1456 C C . TYR A 1 184 ? -14.328 28.021 29.351 1.00 68.00 184 TYR A C 1
ATOM 1458 O O . TYR A 1 184 ? -13.932 27.212 30.181 1.00 68.00 184 TYR A O 1
ATOM 1466 N N . GLU A 1 185 ? -15.517 28.621 29.445 1.00 65.19 185 GLU A N 1
ATOM 1467 C CA . GLU A 1 185 ? -16.389 28.564 30.635 1.00 65.19 185 GLU A CA 1
ATOM 1468 C C . GLU A 1 185 ? -16.954 27.162 30.913 1.00 65.19 185 GLU A C 1
ATOM 1470 O O . GLU A 1 185 ? -17.162 26.795 32.063 1.00 65.19 185 GLU A O 1
ATOM 1475 N N . ASN A 1 186 ? -17.120 26.343 29.869 1.00 71.81 186 ASN A N 1
ATOM 1476 C CA . ASN A 1 186 ? -17.717 25.004 29.965 1.00 71.81 186 ASN A CA 1
ATOM 1477 C C . ASN A 1 186 ? -16.680 23.868 29.948 1.00 71.81 186 ASN A C 1
ATOM 1479 O O . ASN A 1 186 ? -17.037 22.707 29.749 1.00 7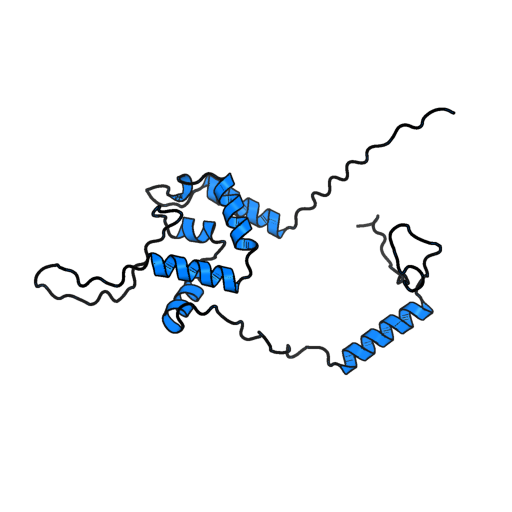1.81 186 ASN A O 1
ATOM 1483 N N . LYS A 1 187 ? -15.385 24.179 30.086 1.00 78.06 187 LYS A N 1
ATOM 1484 C CA . LYS A 1 187 ? -14.310 23.178 30.073 1.00 78.06 187 LYS A CA 1
ATOM 1485 C C . LYS A 1 187 ? -13.786 22.948 31.484 1.00 78.06 187 LYS A C 1
ATOM 1487 O O . LYS A 1 187 ? -13.333 23.881 32.141 1.00 78.06 187 LYS A O 1
ATOM 1492 N N . LYS A 1 188 ? -13.801 21.686 31.909 1.00 83.00 188 LYS A N 1
ATOM 1493 C CA . LYS A 1 188 ? -13.293 21.236 33.207 1.00 83.00 188 LYS A CA 1
ATOM 1494 C C . LYS A 1 188 ? -12.104 20.307 33.004 1.00 83.00 188 LYS A C 1
ATOM 1496 O O . LYS A 1 188 ? -12.143 19.433 32.138 1.00 83.00 188 LYS A O 1
ATOM 1501 N N . PHE A 1 189 ? -11.056 20.503 33.793 1.00 83.75 189 PHE A N 1
ATOM 1502 C CA . PHE A 1 189 ? -9.914 19.598 33.835 1.00 83.75 189 PHE A CA 1
ATOM 1503 C C . PHE A 1 189 ? -10.211 18.470 34.805 1.00 83.75 189 PHE A C 1
ATOM 1505 O O . PHE A 1 189 ? -10.522 18.721 35.967 1.00 83.75 189 PHE A O 1
ATOM 1512 N N . LEU A 1 190 ? -10.111 17.233 34.326 1.00 86.62 190 LEU A N 1
ATOM 1513 C CA . LEU A 1 190 ? -10.190 16.072 35.198 1.00 86.62 190 LEU A CA 1
ATOM 1514 C C . LEU A 1 190 ? -8.890 15.935 36.008 1.00 86.62 190 LEU A C 1
ATOM 1516 O O . LEU A 1 190 ? -7.816 16.238 35.475 1.00 86.62 190 LEU A O 1
ATOM 1520 N N . PRO A 1 191 ? -8.9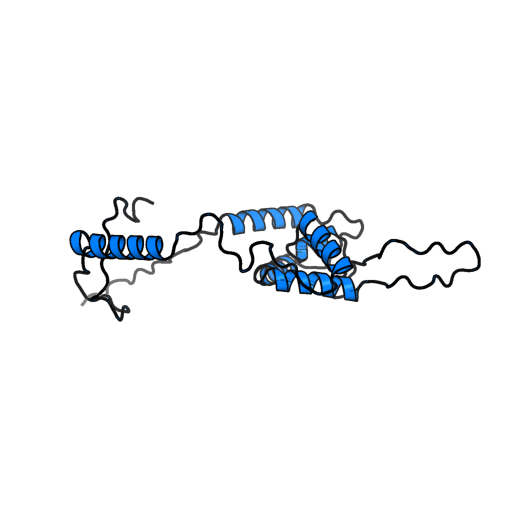66 15.468 37.265 1.00 83.50 191 PRO A N 1
ATOM 1521 C CA . PRO A 1 191 ? -7.788 15.140 38.057 1.00 83.50 191 PRO A CA 1
ATOM 1522 C C . PRO A 1 191 ? -6.883 14.160 37.306 1.00 83.50 191 PRO A C 1
ATOM 1524 O O . PRO A 1 191 ? -7.349 13.150 36.780 1.00 83.50 191 PRO A O 1
ATOM 1527 N N . CYS A 1 192 ? -5.584 14.448 37.274 1.00 79.00 192 CYS A N 1
ATOM 1528 C CA . CYS A 1 192 ? -4.573 13.582 36.678 1.00 79.00 192 CYS A CA 1
ATOM 1529 C C . CYS A 1 192 ? -3.471 13.330 37.708 1.00 79.00 192 CYS A C 1
ATOM 1531 O O . CYS A 1 192 ? -2.996 14.269 38.345 1.00 79.00 192 CYS A O 1
ATOM 1533 N N . SER A 1 193 ? -3.063 12.071 37.876 1.00 79.88 193 SER A N 1
ATOM 1534 C CA . SER A 1 193 ? -1.990 11.682 38.801 1.00 79.88 193 SER A CA 1
ATOM 1535 C C . SER A 1 193 ? -0.587 11.934 38.242 1.00 79.88 193 SER A C 1
ATOM 1537 O O . SER A 1 193 ? 0.390 11.817 38.975 1.00 79.88 193 SER A O 1
ATOM 1539 N N . THR A 1 194 ? -0.474 12.263 36.954 1.00 75.88 194 THR A N 1
ATOM 1540 C CA . THR A 1 194 ? 0.795 12.493 36.257 1.00 75.88 194 THR A CA 1
ATOM 1541 C C . THR A 1 194 ? 0.838 13.876 35.616 1.00 75.88 194 THR A C 1
ATOM 1543 O O . THR A 1 194 ? -0.140 14.369 35.051 1.00 75.88 194 THR A O 1
ATOM 1546 N N . SER A 1 195 ? 2.001 14.517 35.707 1.00 76.06 195 SER A N 1
ATOM 1547 C CA . SER A 1 195 ? 2.291 15.796 35.060 1.00 76.06 195 SER A CA 1
ATOM 1548 C C . SER A 1 195 ? 3.043 15.573 33.750 1.00 76.06 195 SER A C 1
ATOM 1550 O O . SER A 1 195 ? 3.899 14.698 33.670 1.00 76.06 195 SER A O 1
ATOM 1552 N N . LYS A 1 196 ? 2.818 16.435 32.750 1.00 65.94 196 LYS A N 1
ATOM 1553 C CA . LYS A 1 196 ? 3.611 16.477 31.505 1.00 65.94 196 LYS A CA 1
ATOM 1554 C C . LYS A 1 196 ? 5.121 16.673 31.721 1.00 65.94 196 LYS A C 1
ATOM 1556 O O . LYS A 1 196 ? 5.867 16.535 30.773 1.00 65.94 196 LYS A O 1
ATOM 1561 N N . ARG A 1 197 ? 5.571 17.047 32.925 1.00 65.06 197 ARG A N 1
ATOM 1562 C CA . ARG A 1 197 ? 7.003 17.112 33.277 1.00 65.06 197 ARG A CA 1
ATOM 1563 C C . ARG A 1 197 ? 7.603 15.762 33.683 1.00 65.06 197 ARG A C 1
ATOM 1565 O O . ARG A 1 197 ? 8.812 15.679 33.842 1.00 65.06 197 ARG A O 1
ATOM 1572 N N . GLN A 1 198 ? 6.767 14.761 33.952 1.00 56.06 198 GLN A N 1
ATOM 1573 C CA . GLN A 1 198 ? 7.175 13.436 34.434 1.00 56.06 198 GLN A CA 1
ATOM 1574 C C . GLN A 1 198 ? 7.158 12.369 33.327 1.00 56.06 198 GLN A C 1
ATOM 1576 O O . GLN A 1 198 ? 7.458 11.212 33.608 1.00 56.06 198 GLN A O 1
ATOM 1581 N N . VAL A 1 199 ? 6.784 12.759 32.105 1.00 48.75 199 VAL A N 1
ATOM 1582 C CA . VAL A 1 199 ? 6.788 11.958 30.873 1.00 48.75 199 VAL A CA 1
ATOM 1583 C C . VAL A 1 199 ? 7.695 12.671 29.887 1.00 48.75 199 VAL A C 1
ATOM 1585 O O . VAL A 1 199 ? 8.504 11.975 29.245 1.00 48.75 199 VAL A O 1
#

Radius of gyration: 27.93 Å; Cα contacts (8 Å, |Δi|>4): 127; chains: 1; bounding box: 49×79×78 Å

Foldseek 3Di:
DDDDDDDDPPPPPPPDDPVRVVLVVVLVVCVVVAQPDPVSQLVVDDSVRLVVLQVVLVPDDPQVLLLVLLVQQVVQFPPPDPPPDDDDDPDPPPDGDTFDDDPRDTDDPSSSCSSNVHDPVRVVVSVVCCVVPNSGGDDDPCVVPDDPPDDDPVSVVVVVVVVVVQCVVAWDQDPDDDPPDPDRRPDTHHDDPDDPVRD

Organism: Amphimedon queenslandica (NCBI:txid400682)

pLDDT: mean 80.04, std 17.69, range [34.72, 96.19]

Sequence (199 aa):
MPDAPATSTTHSGDDMRKEDLQEEEELSKFFEHGCGCSDNCYALFSHSYIKTYRFDIQAMAKPVQEIAIMSQMAATSTMGGLSTGNHRRQNERKRHFFMFMHQGHKICRVTFLKLHACGKSRFEEIMKNYRMNGLIPRVHGNAGKTPNHALTYNDILQVVAFIRNYAEVHGISLPGRIPGMKSYENKKFLPCSTSKRQV